Protein AF-A0A7U4JZS3-F1 (afdb_monomer)

Solvent-accessible surface area (backbone atoms only — not comparable to full-atom values): 13514 Å² total; per-residue (Å²): 139,84,86,82,83,81,80,87,82,85,83,82,86,83,89,83,82,92,84,87,82,85,89,88,87,86,84,86,84,90,86,83,89,88,83,91,87,81,93,76,87,79,80,76,63,66,68,62,55,54,58,50,50,54,50,49,53,52,49,54,52,43,68,61,62,72,60,62,90,52,75,73,47,57,30,39,40,33,70,31,97,83,80,58,12,53,46,80,46,79,48,89,40,64,73,61,54,74,67,60,82,70,103,59,74,68,45,83,42,50,61,84,76,51,73,70,70,94,48,32,66,16,30,44,79,36,82,93,72,78,41,83,41,74,39,69,66,48,40,43,55,50,34,26,54,50,41,51,50,50,48,51,48,61,49,54,74,48,47,61,62,50,51,51,47,50,48,31,52,75,71,70,70,53,51,75,65,51,51,51,43,45,51,39,52,53,48,45,49,50,51,50,70,68,53,74,40,83,53,36,84,74,60,87,73,83,74,81,66,127

InterPro domains:
  IPR003458 Bacteriophage T4, Gp38, tail fibre assembly [PF02413] (125-208)

Radius of gyration: 33.45 Å; Cα contacts (8 Å, |Δi|>4): 164; chains: 1; bounding box: 72×71×86 Å

Nearest PDB structures (foldseek):
  7uio-assembly1_Bj  TM=4.931E-01  e=5.561E+00  Saccharomyces cerevisiae S288C
  7ui9-assembly1_j  TM=4.819E-01  e=8.555E+00  Saccharomyces cerevisiae S288C

Organism: NCBI:txid1443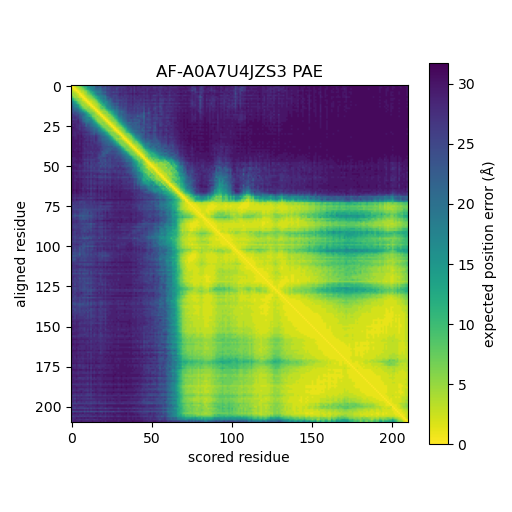113

Sequence (210 aa):
MVVHKMEPQTLTLRTSGIERRIHSASRTPMTAAPATTGEIGLNFTSSSLAHREQKMEHLINQELSDNEEYDNIYVVVFENASGRGMTVVNFATQKYLDAFTHDGPWLKILREDLPDQHFIEAWQFNIAKDAIEVNPIWLQEMHVAEAERERNHRIWLVQDELTALQTDLMLGIIDDGGTSRLINLKKYVIDLKQLDVSTAPDINWPVMVE

Mean predicted aligned error: 16.5 Å

Structure (mmCIF, N/CA/C/O backbone):
data_AF-A0A7U4JZS3-F1
#
_entry.id   AF-A0A7U4JZS3-F1
#
loop_
_atom_site.group_PDB
_atom_site.id
_atom_site.type_symbol
_atom_site.label_atom_id
_atom_site.label_alt_id
_atom_site.label_comp_id
_atom_site.label_asym_id
_atom_site.label_entity_id
_atom_site.label_seq_id
_atom_site.pdbx_PDB_ins_code
_atom_site.Cartn_x
_atom_site.Cartn_y
_atom_site.Cartn_z
_atom_site.occupancy
_atom_site.B_iso_or_equiv
_atom_site.auth_seq_id
_atom_site.auth_comp_id
_atom_site.auth_asym_id
_atom_site.auth_atom_id
_atom_site.pdbx_PDB_model_num
ATOM 1 N N . MET A 1 1 ? 39.397 31.137 -16.997 1.00 39.75 1 MET A N 1
ATOM 2 C CA . MET A 1 1 ? 38.443 30.083 -17.398 1.00 39.75 1 MET A CA 1
ATOM 3 C C . MET A 1 1 ? 37.264 30.183 -16.444 1.00 39.75 1 MET A C 1
ATOM 5 O O . MET A 1 1 ? 37.462 29.953 -15.261 1.00 39.75 1 MET A O 1
ATOM 9 N N . VAL A 1 2 ? 36.115 30.685 -16.905 1.00 33.78 2 VAL A N 1
ATOM 10 C CA . VAL A 1 2 ? 34.966 31.024 -16.043 1.00 33.78 2 VAL A CA 1
ATOM 11 C C . VAL A 1 2 ? 33.870 29.992 -16.269 1.00 33.78 2 VAL A C 1
ATOM 13 O O . VAL A 1 2 ? 33.429 29.810 -17.399 1.00 33.78 2 VAL A O 1
ATOM 16 N N . VAL A 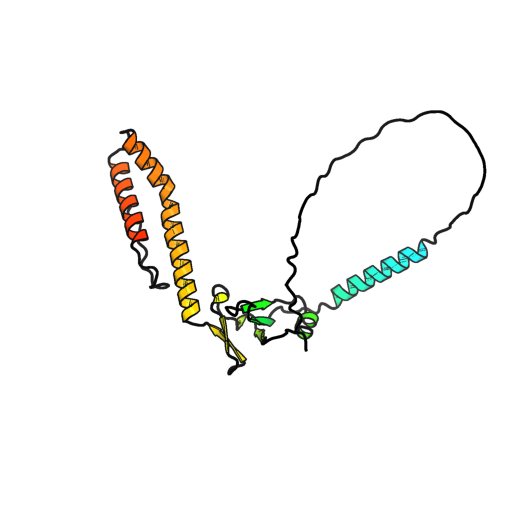1 3 ? 33.449 29.315 -15.201 1.00 30.83 3 VAL A N 1
ATOM 17 C CA . VAL A 1 3 ? 32.338 28.358 -15.236 1.00 30.83 3 VAL A CA 1
ATOM 18 C C . VAL A 1 3 ? 31.053 29.116 -14.921 1.00 30.83 3 VAL A C 1
ATOM 20 O O . VAL A 1 3 ? 30.857 29.559 -13.790 1.00 30.83 3 VAL A O 1
ATOM 23 N N . HIS A 1 4 ? 30.178 29.278 -15.913 1.00 35.00 4 HIS A N 1
ATOM 24 C CA . HIS A 1 4 ? 28.839 29.816 -15.683 1.00 35.00 4 HIS A CA 1
ATOM 25 C C . HIS A 1 4 ? 27.912 28.716 -15.163 1.00 35.00 4 HIS A C 1
ATOM 27 O O . HIS A 1 4 ? 27.570 27.776 -15.876 1.00 35.00 4 HIS A O 1
ATOM 33 N N . LYS A 1 5 ? 27.494 28.865 -13.906 1.00 35.75 5 LYS A N 1
ATOM 34 C CA . LYS A 1 5 ? 26.419 28.094 -13.280 1.00 35.75 5 LYS A CA 1
ATOM 35 C C . LYS A 1 5 ? 25.079 28.578 -13.852 1.00 35.75 5 LYS A C 1
ATOM 37 O O . LYS A 1 5 ? 24.757 29.752 -13.690 1.00 35.75 5 LYS A O 1
ATOM 42 N N . MET A 1 6 ? 24.313 27.702 -14.504 1.00 30.25 6 MET A N 1
ATOM 43 C CA . MET A 1 6 ? 22.908 27.974 -14.838 1.00 30.25 6 MET A CA 1
ATOM 44 C C . MET A 1 6 ? 22.000 27.472 -13.712 1.00 30.25 6 MET A C 1
ATOM 46 O O . MET A 1 6 ? 22.203 26.375 -13.193 1.00 30.25 6 MET A O 1
ATOM 50 N N . GLU A 1 7 ? 21.009 28.276 -13.337 1.00 36.75 7 GLU A N 1
ATOM 51 C CA . GLU A 1 7 ? 19.929 27.877 -12.429 1.00 36.75 7 GLU A CA 1
ATOM 52 C C . GLU A 1 7 ? 18.725 27.353 -13.233 1.00 36.75 7 GLU A C 1
ATOM 54 O O . GLU A 1 7 ? 18.446 27.883 -14.314 1.00 36.75 7 GLU A O 1
ATOM 59 N N . PRO A 1 8 ? 17.993 26.339 -12.738 1.00 34.34 8 PRO A N 1
ATOM 60 C CA . PRO A 1 8 ? 16.779 25.859 -13.389 1.00 34.34 8 PRO A CA 1
ATOM 61 C C . PRO A 1 8 ? 15.618 26.840 -13.167 1.00 34.34 8 PRO A C 1
ATOM 63 O O . PRO A 1 8 ? 15.330 27.226 -12.035 1.00 34.34 8 PRO A O 1
ATOM 66 N N . GLN A 1 9 ? 14.919 27.222 -14.239 1.00 33.31 9 GLN A N 1
ATOM 67 C CA . GLN A 1 9 ? 13.712 28.050 -14.140 1.00 33.31 9 GLN A CA 1
ATOM 68 C C . GLN A 1 9 ? 12.465 27.187 -13.918 1.00 33.31 9 GLN A C 1
ATOM 70 O O . GLN A 1 9 ? 12.155 26.302 -14.714 1.00 33.31 9 GLN A O 1
ATOM 75 N N . THR A 1 10 ? 11.721 27.478 -12.853 1.00 29.00 10 THR A N 1
ATOM 76 C CA . THR A 1 10 ? 10.457 26.814 -12.512 1.00 29.00 10 THR A CA 1
ATOM 77 C C . THR A 1 10 ? 9.299 27.377 -13.340 1.00 29.00 10 THR A C 1
ATOM 79 O O . THR A 1 10 ? 8.980 28.562 -13.245 1.00 29.00 10 THR A O 1
ATOM 82 N N . LEU A 1 11 ? 8.627 26.530 -14.127 1.00 27.48 11 LEU A N 1
ATOM 83 C CA . LEU A 1 11 ? 7.436 26.905 -14.899 1.00 27.48 11 LEU A CA 1
ATOM 84 C C . LEU A 1 11 ? 6.150 26.650 -14.101 1.00 27.48 11 LEU A C 1
ATOM 86 O O . LEU A 1 11 ? 5.703 25.515 -13.951 1.00 27.48 11 LEU A O 1
ATOM 90 N N . THR A 1 12 ? 5.525 27.723 -13.615 1.00 28.23 12 THR A N 1
ATOM 91 C CA . THR A 1 12 ? 4.250 27.655 -12.887 1.00 28.23 12 THR A CA 1
ATOM 92 C C . THR A 1 12 ? 3.063 27.628 -13.853 1.00 28.23 12 THR A C 1
ATOM 94 O O . THR A 1 12 ? 2.697 28.657 -14.425 1.00 28.23 12 THR A O 1
ATOM 97 N N . LEU A 1 13 ? 2.410 26.473 -13.999 1.00 27.00 13 LEU A N 1
ATOM 98 C CA . LEU A 1 13 ? 1.125 26.362 -14.697 1.00 27.00 13 LEU A CA 1
ATOM 99 C C . LEU A 1 13 ? 0.028 27.142 -13.949 1.00 27.00 13 LEU A C 1
ATOM 101 O O . LEU A 1 13 ? -0.227 26.903 -12.770 1.00 27.00 13 LEU A O 1
ATOM 105 N N . ARG A 1 14 ? -0.656 28.053 -14.652 1.00 29.55 14 ARG A N 1
ATOM 106 C CA . ARG A 1 14 ? -1.899 28.690 -14.192 1.00 29.55 14 ARG A CA 1
ATOM 107 C C . ARG A 1 14 ? -3.074 28.193 -15.026 1.00 29.55 14 ARG A C 1
ATOM 109 O O . ARG A 1 14 ? -3.122 28.443 -16.226 1.00 29.55 14 ARG A O 1
ATOM 116 N N . THR A 1 15 ? -4.042 27.557 -14.377 1.00 42.59 15 THR A N 1
ATOM 117 C CA . THR A 1 15 ? -5.333 27.173 -14.959 1.00 42.59 15 THR A CA 1
ATOM 118 C C . THR A 1 15 ? -6.451 28.060 -14.405 1.00 42.59 15 THR A C 1
ATOM 120 O O . THR A 1 15 ? -6.635 28.161 -13.197 1.00 42.59 15 THR A O 1
ATOM 123 N N . SER A 1 16 ? -7.181 28.733 -15.296 1.00 33.56 16 SER A N 1
ATOM 124 C CA . SER A 1 16 ? -8.484 29.390 -15.080 1.00 33.56 16 SER A CA 1
ATOM 125 C C . SER A 1 16 ? -8.888 30.050 -16.407 1.00 33.56 16 SER A C 1
ATOM 127 O O . SER A 1 16 ? -8.035 30.650 -17.054 1.00 33.56 16 SER A O 1
ATOM 129 N N . GLY A 1 17 ? -10.123 29.984 -16.900 1.00 32.38 17 GLY A N 1
ATOM 130 C CA . GLY A 1 17 ? -11.317 29.291 -16.415 1.00 32.38 17 GLY A CA 1
ATOM 131 C C . GLY A 1 17 ? -12.415 29.412 -17.482 1.00 32.38 17 GLY A C 1
ATOM 132 O O . GLY A 1 17 ? -12.412 30.364 -18.261 1.00 32.38 17 GLY A O 1
ATOM 133 N N . ILE A 1 18 ? -13.322 28.435 -17.573 1.00 33.69 18 ILE A N 1
ATOM 134 C CA . ILE A 1 18 ? -14.387 28.410 -18.591 1.00 33.69 18 ILE A CA 1
ATOM 135 C C . ILE A 1 18 ? -15.689 28.932 -17.977 1.00 33.69 18 ILE A C 1
ATOM 137 O O . ILE A 1 18 ? -16.210 28.312 -17.055 1.00 33.69 18 ILE A O 1
ATOM 141 N N . GLU A 1 19 ? -16.284 29.977 -18.559 1.00 29.36 19 GLU A N 1
ATOM 142 C CA . GLU A 1 19 ? -17.701 30.306 -18.356 1.00 29.36 19 GLU A CA 1
ATOM 143 C C . GLU A 1 19 ? -18.440 30.440 -19.695 1.00 29.36 19 GLU A C 1
ATOM 145 O O . GLU A 1 19 ? -17.979 31.091 -20.632 1.00 29.36 19 GLU A O 1
ATOM 150 N N . ARG A 1 20 ? -19.626 29.824 -19.780 1.00 35.84 20 ARG A N 1
ATOM 151 C CA . ARG A 1 20 ? -20.583 29.987 -20.885 1.00 35.84 20 ARG A CA 1
ATOM 152 C C . ARG A 1 20 ? -21.733 30.882 -20.418 1.00 35.84 20 ARG A C 1
ATOM 154 O O . ARG A 1 20 ? -22.341 30.555 -19.400 1.00 35.84 20 ARG A O 1
ATOM 161 N N . ARG A 1 21 ? -22.171 31.879 -21.207 1.00 29.69 21 ARG A N 1
ATOM 162 C CA . ARG A 1 21 ? -23.549 32.406 -21.062 1.00 29.69 21 ARG A CA 1
ATOM 163 C C . ARG A 1 21 ? -24.205 32.977 -22.336 1.00 29.69 21 ARG A C 1
ATOM 165 O O . ARG A 1 21 ? -23.986 34.107 -22.739 1.00 29.69 21 ARG A O 1
ATOM 172 N N . ILE A 1 22 ? -25.034 32.116 -22.926 1.00 28.64 22 ILE A N 1
ATOM 173 C CA . ILE A 1 22 ? -26.327 32.295 -23.627 1.00 28.64 22 ILE A CA 1
ATOM 174 C C . ILE A 1 22 ? -26.857 33.723 -23.969 1.00 28.64 22 ILE A C 1
ATOM 176 O O . ILE A 1 22 ? -27.153 34.509 -23.079 1.00 28.64 22 ILE A O 1
ATOM 180 N N . HIS A 1 23 ? -27.112 33.936 -25.274 1.00 28.58 23 HIS A N 1
ATOM 181 C CA . HIS A 1 23 ? -28.186 34.692 -25.977 1.00 28.58 23 HIS A CA 1
ATOM 182 C C . HIS A 1 23 ? -28.930 35.895 -25.335 1.00 28.58 23 HIS A C 1
ATOM 184 O O . HIS A 1 23 ? -29.644 35.739 -24.348 1.00 28.58 23 HIS A O 1
ATOM 190 N N . SER A 1 24 ? -29.054 37.006 -26.086 1.00 28.22 24 SER A N 1
ATOM 191 C CA . SER A 1 24 ? -30.296 37.409 -26.816 1.00 28.22 24 SER A CA 1
ATOM 192 C C . SER A 1 24 ? -30.173 38.811 -27.467 1.00 28.22 24 SER A C 1
ATOM 194 O O . SER A 1 24 ? -29.228 39.543 -27.189 1.00 28.22 24 SER A O 1
ATOM 196 N N . ALA A 1 25 ? -31.077 39.169 -28.392 1.00 33.47 25 ALA A N 1
ATOM 197 C CA . ALA A 1 25 ? -30.962 40.343 -29.277 1.00 33.47 25 ALA A CA 1
ATOM 198 C C . ALA A 1 25 ? -32.117 41.354 -29.126 1.00 33.47 25 ALA A C 1
ATOM 200 O O . ALA A 1 25 ? -33.242 40.933 -28.868 1.00 33.47 25 ALA A O 1
ATOM 20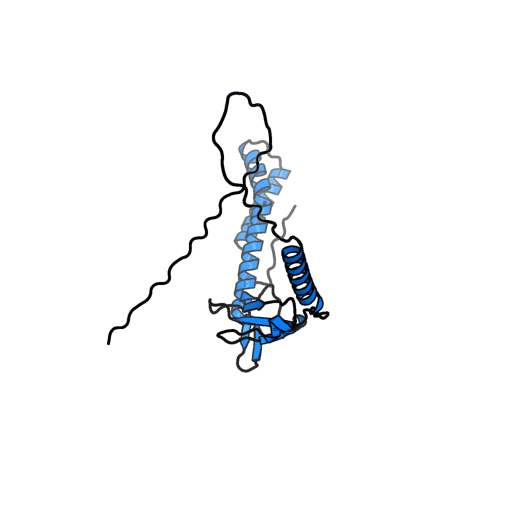1 N N . SER A 1 26 ? -31.892 42.655 -29.404 1.00 28.78 26 SER A N 1
ATOM 202 C CA . SER A 1 26 ? -32.957 43.566 -29.896 1.00 28.78 26 SER A CA 1
ATOM 203 C C . SER A 1 26 ? -32.487 44.936 -30.455 1.00 28.78 26 SER A C 1
ATOM 205 O O . SER A 1 26 ? -31.676 45.622 -29.849 1.00 28.78 26 SER A O 1
ATOM 207 N N . ARG A 1 27 ? -33.112 45.328 -31.584 1.00 29.16 27 ARG A N 1
ATOM 208 C CA . ARG A 1 27 ? -33.498 46.685 -32.075 1.00 29.16 27 ARG A CA 1
ATOM 209 C C . ARG A 1 27 ? -32.484 47.828 -32.358 1.00 29.16 27 ARG A C 1
ATOM 211 O O . ARG A 1 27 ? -32.010 48.524 -31.472 1.00 29.16 27 ARG A O 1
ATOM 218 N N . THR A 1 28 ? -32.397 48.147 -33.655 1.00 37.81 28 THR A N 1
ATOM 219 C CA . THR A 1 28 ? -32.270 49.471 -34.332 1.00 37.81 28 THR A CA 1
ATOM 220 C C . THR A 1 28 ? -33.559 50.339 -34.181 1.00 37.81 28 THR A C 1
ATOM 222 O O . THR A 1 28 ? -34.539 49.755 -33.703 1.00 37.81 28 THR A O 1
ATOM 225 N N . PRO A 1 29 ? -33.661 51.658 -34.570 1.00 46.47 29 PRO A N 1
ATOM 226 C CA . PRO A 1 29 ? -33.180 52.241 -35.858 1.00 46.47 29 PRO A CA 1
ATOM 227 C C . PRO A 1 29 ? -32.844 53.772 -35.972 1.00 46.47 29 PRO A C 1
ATOM 229 O O . PRO A 1 29 ? -32.990 54.523 -35.017 1.00 46.47 29 PRO A O 1
ATOM 232 N N . MET A 1 30 ? -32.515 54.208 -37.217 1.00 28.69 30 MET A N 1
ATOM 233 C CA . MET A 1 30 ? -32.481 55.598 -37.781 1.00 28.69 30 MET A CA 1
ATOM 234 C C . MET A 1 30 ? -31.358 56.544 -37.261 1.00 28.69 30 MET A C 1
ATOM 236 O O . MET A 1 30 ? -31.000 56.468 -36.098 1.00 28.69 30 MET A O 1
ATOM 240 N N . THR A 1 31 ? -30.735 57.484 -38.005 1.00 30.78 31 THR A N 1
ATOM 241 C CA . THR A 1 31 ? -30.791 57.948 -39.425 1.00 30.78 31 THR A CA 1
ATOM 242 C C . THR A 1 31 ? -29.609 58.932 -39.690 1.00 30.78 31 THR A C 1
ATOM 244 O O . THR A 1 31 ? -29.222 59.607 -38.744 1.00 30.78 31 THR A O 1
ATOM 247 N N . ALA A 1 32 ? -29.034 59.186 -40.886 1.00 29.67 32 ALA A N 1
ATOM 248 C CA . ALA A 1 32 ? -28.846 58.426 -42.142 1.00 29.67 32 ALA A CA 1
ATOM 249 C C . ALA A 1 32 ? -27.918 59.203 -43.143 1.00 29.67 32 ALA A C 1
ATOM 251 O O . ALA A 1 32 ? -27.912 60.430 -43.123 1.00 29.67 32 ALA A O 1
ATOM 252 N N . ALA A 1 33 ? -27.289 58.494 -44.104 1.00 33.47 33 ALA A N 1
ATOM 253 C CA . ALA A 1 33 ? -26.866 58.966 -45.454 1.00 33.47 33 ALA A CA 1
ATOM 254 C C . ALA A 1 33 ? -25.580 59.864 -45.605 1.00 33.47 33 ALA A C 1
ATOM 256 O O . ALA A 1 33 ? -24.996 60.259 -44.601 1.00 33.47 33 ALA A O 1
ATOM 257 N N . PRO A 1 34 ? -25.035 60.091 -46.833 1.00 47.16 34 PRO A N 1
ATOM 258 C CA . PRO A 1 34 ? -24.142 59.117 -47.498 1.00 47.16 34 PRO A CA 1
ATOM 259 C C . PRO A 1 34 ? -22.876 59.715 -48.182 1.00 47.16 34 PRO A C 1
ATOM 261 O O . PRO A 1 34 ? -22.876 60.872 -48.593 1.00 47.16 34 PRO A O 1
ATOM 264 N N . ALA A 1 35 ? -21.841 58.896 -48.444 1.00 28.64 35 ALA A N 1
ATOM 265 C CA . ALA A 1 35 ? -20.808 59.209 -49.448 1.00 28.64 35 ALA A CA 1
ATOM 266 C C . ALA A 1 35 ? -20.123 57.960 -50.054 1.00 28.64 35 ALA A C 1
ATOM 268 O O . ALA A 1 35 ? -19.550 57.125 -49.364 1.00 28.64 35 ALA A O 1
ATOM 269 N N . THR A 1 36 ? -20.203 57.894 -51.378 1.00 30.88 36 THR A N 1
ATOM 270 C CA . THR A 1 36 ? -19.674 56.961 -52.386 1.00 30.88 36 THR A CA 1
ATOM 271 C C . THR A 1 36 ? -18.206 56.515 -52.238 1.00 30.88 36 THR A C 1
ATOM 273 O O . THR A 1 36 ? -17.339 57.359 -52.021 1.00 30.88 36 THR A O 1
ATOM 276 N N . THR A 1 37 ? -17.908 55.239 -52.555 1.00 31.12 37 THR A N 1
ATOM 277 C CA . THR A 1 37 ? -16.972 54.775 -53.632 1.00 31.12 37 THR A CA 1
ATOM 278 C C . THR A 1 37 ? -16.299 53.433 -53.297 1.00 31.12 37 THR A C 1
ATOM 280 O O . THR A 1 37 ? -15.649 53.322 -52.264 1.00 31.12 37 THR A O 1
ATOM 283 N N . GLY A 1 38 ? -16.347 52.465 -54.227 1.00 30.39 38 GLY A N 1
ATOM 284 C CA . GLY A 1 38 ? -15.369 51.364 -54.292 1.00 30.39 38 GLY A CA 1
ATOM 285 C C . GLY A 1 38 ? -15.922 49.939 -54.201 1.00 30.39 38 GLY A C 1
ATOM 286 O O . GLY A 1 38 ? -15.673 49.249 -53.217 1.00 30.39 38 GLY A O 1
ATOM 287 N N . GLU A 1 39 ? -16.582 49.447 -55.255 1.00 32.81 39 GLU A N 1
ATOM 288 C CA . GLU A 1 39 ? -16.637 47.996 -55.478 1.00 32.81 39 GLU A CA 1
ATOM 289 C C . GLU A 1 39 ? -15.248 47.486 -55.886 1.00 32.81 39 GLU A C 1
ATOM 291 O O . GLU A 1 39 ? -14.714 47.877 -56.923 1.00 32.81 39 GLU A O 1
ATOM 296 N N . ILE A 1 40 ? -14.692 46.557 -55.108 1.00 33.81 40 ILE A N 1
ATOM 297 C CA . ILE A 1 40 ? -13.691 45.601 -55.591 1.00 33.81 40 ILE A CA 1
ATOM 298 C C . ILE A 1 40 ? -14.177 44.219 -55.161 1.00 33.81 40 ILE A C 1
ATOM 300 O O . ILE A 1 40 ? -13.994 43.803 -54.017 1.00 33.81 40 ILE A O 1
ATOM 304 N N . GLY A 1 41 ? -14.845 43.519 -56.078 1.00 30.64 41 GLY A N 1
ATOM 305 C CA . GLY A 1 41 ? -15.333 42.165 -55.841 1.00 30.64 41 GLY A CA 1
ATOM 306 C C . GLY A 1 41 ? -14.177 41.175 -55.713 1.00 30.64 41 GLY A C 1
ATOM 307 O O . GLY A 1 41 ? -13.616 40.736 -56.716 1.00 30.64 41 GLY A O 1
ATOM 308 N N . LEU A 1 42 ? -13.838 40.788 -54.483 1.00 34.56 42 LEU A N 1
ATOM 309 C CA . LEU A 1 42 ? -12.937 39.667 -54.230 1.00 34.56 42 LEU A CA 1
ATOM 310 C C . LEU A 1 42 ? -13.714 38.351 -54.343 1.00 34.56 42 LEU A C 1
ATOM 312 O O . LEU A 1 42 ? -14.196 37.802 -53.353 1.00 34.56 42 LEU A O 1
ATOM 316 N N . ASN A 1 43 ? -13.808 37.837 -55.571 1.00 33.81 43 ASN A N 1
ATOM 317 C CA . ASN A 1 43 ? -14.259 36.474 -55.848 1.00 33.81 43 ASN A CA 1
ATOM 318 C C . ASN A 1 43 ? -13.236 35.465 -55.300 1.00 33.81 43 ASN A C 1
ATOM 320 O O . ASN A 1 43 ? -12.399 34.940 -56.038 1.00 33.81 43 ASN A O 1
ATOM 324 N N . PHE A 1 44 ? -13.298 35.186 -53.997 1.00 35.34 44 PHE A N 1
ATOM 325 C CA . PHE A 1 44 ? -12.563 34.078 -53.399 1.00 35.34 44 PHE A CA 1
ATOM 326 C C . PHE A 1 44 ? -13.107 32.759 -53.949 1.00 35.34 44 PHE A C 1
ATOM 328 O O . PHE A 1 44 ? -14.264 32.397 -53.747 1.00 35.34 44 PHE A O 1
ATOM 335 N N . THR A 1 45 ? -12.260 32.039 -54.678 1.00 40.56 45 THR A N 1
ATOM 336 C CA . THR A 1 45 ? -12.608 30.775 -55.322 1.00 40.56 45 THR A CA 1
ATOM 337 C C . THR A 1 45 ? -12.755 29.659 -54.286 1.00 40.56 45 THR A C 1
ATOM 339 O O . THR A 1 45 ? -11.774 29.027 -53.891 1.00 40.56 45 THR A O 1
ATOM 342 N N . SER A 1 46 ? -13.999 29.348 -53.901 1.00 43.44 46 SER A N 1
ATOM 343 C CA . SER A 1 46 ? -14.342 28.266 -52.953 1.00 43.44 46 SER A CA 1
ATOM 344 C C . SER A 1 46 ? -13.740 26.898 -53.316 1.00 43.44 46 SER A C 1
ATOM 346 O O . SER A 1 46 ? -13.530 26.062 -52.443 1.00 43.44 46 SER A O 1
ATOM 348 N N . SER A 1 47 ? -13.393 26.691 -54.592 1.00 45.31 47 SER A N 1
ATOM 349 C CA . SER A 1 47 ? -12.687 25.505 -55.096 1.00 45.31 47 SER A CA 1
ATOM 350 C C . SER A 1 47 ? -11.312 25.268 -54.438 1.00 45.31 47 SER A C 1
ATOM 352 O O . 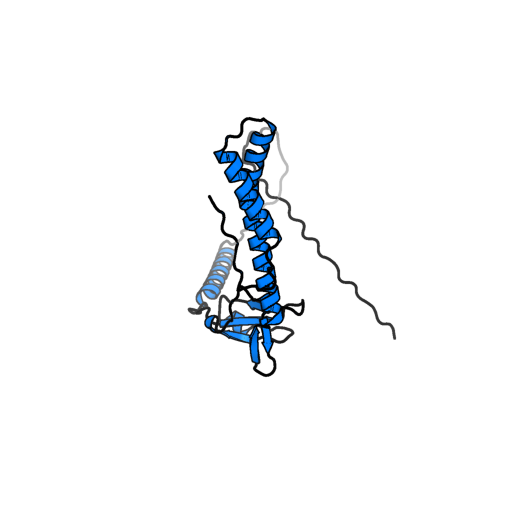SER A 1 47 ? -10.920 24.125 -54.230 1.00 45.31 47 SER A O 1
ATOM 354 N N . SER A 1 48 ? -10.583 26.325 -54.052 1.00 48.16 48 SER A N 1
ATOM 355 C CA . SER A 1 48 ? -9.231 26.200 -53.472 1.00 48.16 48 SER A CA 1
ATOM 356 C C . SER A 1 48 ? -9.242 25.732 -52.008 1.00 48.16 48 SER A C 1
ATOM 358 O O . SER A 1 48 ? -8.368 24.974 -51.582 1.00 48.16 48 SER A O 1
ATOM 360 N N . LEU A 1 49 ? -10.255 26.153 -51.240 1.00 43.56 49 LEU A N 1
ATOM 361 C CA . LEU A 1 49 ? -10.445 25.736 -49.847 1.00 43.56 49 LEU A CA 1
ATOM 362 C C . LEU A 1 49 ? -10.889 24.274 -49.768 1.00 43.56 49 LEU A C 1
ATOM 364 O O . LEU A 1 49 ? -10.202 23.486 -49.124 1.00 43.56 49 LEU A O 1
ATOM 368 N N . ALA A 1 50 ? -11.916 23.887 -50.533 1.00 49.41 50 ALA A N 1
ATOM 369 C CA . ALA A 1 50 ? -12.407 22.508 -50.566 1.00 49.41 50 ALA A CA 1
ATOM 370 C C . ALA A 1 50 ? -11.307 21.491 -50.936 1.00 49.41 50 ALA A C 1
ATOM 372 O O . ALA A 1 50 ? -11.222 20.418 -50.346 1.00 49.41 50 ALA A O 1
ATOM 373 N N . HIS A 1 51 ? -10.406 21.838 -51.864 1.00 46.00 51 HIS A N 1
ATOM 374 C CA . HIS A 1 51 ? -9.292 20.962 -52.249 1.00 46.00 51 HIS A CA 1
ATOM 375 C C . HIS A 1 51 ? -8.180 20.878 -51.183 1.00 46.00 51 HIS A C 1
ATOM 377 O O . HIS A 1 51 ? -7.457 19.883 -51.119 1.00 46.00 51 HIS A O 1
ATOM 383 N N . ARG A 1 52 ? -8.029 21.898 -50.323 1.00 51.78 52 ARG A N 1
ATOM 384 C CA . ARG A 1 52 ? -7.124 21.855 -49.159 1.00 51.78 52 ARG A CA 1
ATOM 385 C C . ARG A 1 52 ? -7.732 21.104 -47.979 1.00 51.78 52 ARG A C 1
ATOM 387 O O . ARG A 1 52 ? -6.992 20.410 -47.289 1.00 51.78 52 ARG A O 1
ATOM 394 N N . GLU A 1 53 ? -9.039 21.223 -47.768 1.00 51.66 53 GLU A N 1
ATOM 395 C CA . GLU A 1 53 ? -9.781 20.481 -46.744 1.00 51.66 53 GLU A CA 1
ATOM 396 C C . GLU A 1 53 ? -9.774 18.986 -47.069 1.00 51.66 53 GLU A C 1
ATOM 398 O O . GLU A 1 53 ? -9.240 18.217 -46.278 1.00 51.66 53 GLU A O 1
ATOM 403 N N . GLN A 1 54 ? -10.160 18.591 -48.289 1.00 53.78 54 GLN A N 1
ATOM 404 C CA . GLN A 1 54 ? -10.057 17.198 -48.752 1.00 53.78 54 GLN A CA 1
ATOM 405 C C . GLN A 1 54 ? -8.630 16.640 -48.647 1.00 53.78 54 GLN A C 1
ATOM 407 O O . GLN A 1 54 ? -8.444 15.473 -48.314 1.00 53.78 54 GLN A O 1
ATOM 412 N N . LYS A 1 55 ? -7.599 17.462 -48.896 1.00 49.94 55 LYS A N 1
ATOM 413 C CA . LYS A 1 55 ? -6.203 17.033 -48.742 1.00 49.94 55 LYS A CA 1
ATOM 414 C C . LYS A 1 55 ? -5.794 16.856 -47.274 1.00 49.94 55 LYS A C 1
ATOM 416 O O . LYS A 1 55 ? -5.019 15.949 -46.997 1.00 49.94 55 LYS A O 1
ATOM 421 N N . MET A 1 56 ? -6.292 17.674 -46.342 1.00 47.44 56 MET A N 1
ATOM 422 C CA . MET A 1 56 ? -6.073 17.444 -44.905 1.00 47.44 56 MET A CA 1
ATOM 423 C C . MET A 1 56 ? -6.861 16.235 -44.399 1.00 47.44 56 MET A C 1
ATOM 425 O O . MET A 1 56 ? -6.282 15.402 -43.716 1.00 47.44 56 MET A O 1
ATOM 429 N N . GLU A 1 57 ? -8.131 16.089 -44.778 1.00 48.25 57 GLU A N 1
ATOM 430 C CA . GLU A 1 57 ? -8.950 14.922 -44.427 1.00 48.25 57 GLU A CA 1
ATOM 431 C C . GLU A 1 57 ? -8.323 13.622 -44.945 1.00 48.25 57 GLU A C 1
ATOM 433 O O . GLU A 1 57 ? -8.241 12.646 -44.207 1.00 48.25 57 GLU A O 1
ATOM 438 N N . HIS A 1 58 ? -7.797 13.609 -46.174 1.00 46.62 58 HIS A N 1
ATOM 439 C CA . HIS A 1 58 ? -7.101 12.441 -46.719 1.00 46.62 58 HIS A CA 1
ATOM 440 C C . HIS A 1 58 ? -5.784 12.136 -45.987 1.00 46.62 58 HIS A C 1
ATOM 442 O O . HIS A 1 58 ? -5.453 10.967 -45.814 1.00 46.62 58 HIS A O 1
ATOM 448 N N . LEU A 1 59 ? -5.038 13.153 -45.536 1.00 46.38 59 LEU A N 1
ATOM 449 C CA . LEU A 1 59 ? -3.822 12.956 -44.734 1.00 46.38 59 LEU A CA 1
ATOM 450 C C . LEU A 1 59 ? -4.147 12.406 -43.337 1.00 46.38 59 LEU A C 1
ATOM 452 O O . LEU A 1 59 ? -3.509 11.453 -42.904 1.00 46.38 59 LEU A O 1
ATOM 456 N N . ILE A 1 60 ? -5.177 12.944 -42.676 1.00 48.69 60 ILE A N 1
ATOM 457 C CA . ILE A 1 60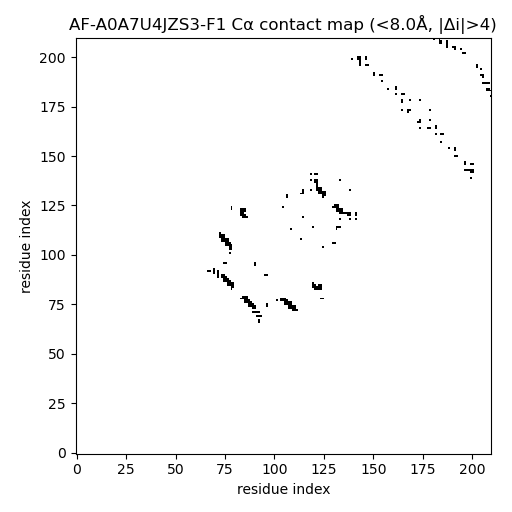 ? -5.660 12.468 -41.368 1.00 48.69 60 ILE A CA 1
ATOM 458 C C . ILE A 1 60 ? -6.176 11.026 -41.481 1.00 48.69 60 ILE A C 1
ATOM 460 O O . ILE A 1 60 ? -5.846 10.179 -40.656 1.00 48.69 60 ILE A O 1
ATOM 464 N N . ASN A 1 61 ? -6.931 10.714 -42.538 1.00 45.62 61 ASN A N 1
ATOM 465 C CA . ASN A 1 61 ? -7.424 9.361 -42.785 1.00 45.62 61 ASN A CA 1
ATOM 466 C C . ASN A 1 61 ? -6.306 8.384 -43.198 1.00 45.62 61 ASN A C 1
ATOM 468 O O . ASN A 1 61 ? -6.437 7.194 -42.931 1.00 45.62 61 ASN A O 1
ATOM 472 N N . GLN A 1 62 ? -5.197 8.853 -43.787 1.00 47.44 62 GLN A N 1
ATOM 473 C CA . GLN A 1 62 ? -4.002 8.026 -44.009 1.00 47.44 62 GLN A CA 1
ATOM 474 C C . GLN A 1 62 ? -3.231 7.758 -42.713 1.00 47.44 62 GLN A C 1
ATOM 476 O O . GLN A 1 62 ? -2.909 6.604 -42.455 1.00 47.44 62 GLN A O 1
ATOM 481 N N . GLU A 1 63 ? -3.016 8.757 -41.848 1.00 47.75 63 GLU A N 1
ATOM 482 C CA . GLU A 1 63 ? -2.411 8.520 -40.523 1.00 47.75 63 GLU A CA 1
ATOM 483 C C . GLU A 1 63 ? -3.259 7.587 -39.640 1.00 47.75 63 GLU A C 1
ATOM 485 O O . GLU A 1 63 ? -2.714 6.872 -38.804 1.00 47.75 63 GLU A O 1
ATOM 490 N N . LEU A 1 64 ? -4.580 7.549 -39.845 1.00 48.03 64 LEU A N 1
ATOM 491 C CA . LEU A 1 64 ? -5.470 6.579 -39.201 1.00 48.03 64 LEU A CA 1
ATOM 492 C C . LEU A 1 64 ? -5.452 5.190 -39.864 1.00 48.03 64 LEU A C 1
ATOM 494 O O . LEU A 1 64 ? -5.714 4.208 -39.173 1.00 48.03 64 LEU A O 1
ATOM 498 N N . SER A 1 65 ? -5.150 5.102 -41.165 1.00 44.38 65 SER A N 1
ATOM 499 C CA . SER A 1 65 ? -5.141 3.854 -41.947 1.00 44.38 65 SER A CA 1
ATOM 500 C C . SER A 1 65 ? -3.806 3.104 -41.918 1.00 44.38 65 SER A C 1
ATOM 502 O O . SER A 1 65 ? -3.807 1.904 -42.172 1.00 44.38 65 SER A O 1
ATOM 504 N N . ASP A 1 66 ? -2.696 3.779 -41.606 1.00 48.81 66 ASP A N 1
ATOM 505 C CA . ASP A 1 66 ? -1.380 3.155 -41.380 1.00 48.81 66 ASP A CA 1
ATOM 506 C C . ASP A 1 66 ? -1.260 2.533 -39.969 1.00 48.81 66 ASP A C 1
ATOM 508 O O . ASP A 1 66 ? -0.214 1.996 -39.598 1.00 48.81 66 ASP A O 1
ATOM 512 N N . ASN A 1 67 ? -2.336 2.573 -39.173 1.00 53.94 67 ASN A N 1
ATOM 513 C CA . ASN A 1 67 ? -2.486 1.724 -37.996 1.00 53.94 67 ASN A CA 1
ATOM 514 C C . ASN A 1 67 ? -2.802 0.291 -38.449 1.00 53.94 67 ASN A C 1
ATOM 516 O O . ASN A 1 67 ? -3.949 -0.156 -38.388 1.00 53.94 67 ASN A O 1
ATOM 520 N N . GLU A 1 68 ? -1.764 -0.435 -38.873 1.00 55.53 68 GLU A N 1
ATOM 521 C CA . GLU A 1 68 ? -1.768 -1.895 -38.758 1.00 55.53 68 GLU A CA 1
ATOM 522 C C . GLU A 1 68 ? -2.197 -2.284 -37.334 1.00 55.53 68 GLU A C 1
ATOM 524 O O . GLU A 1 68 ? -1.953 -1.536 -36.381 1.00 55.53 68 GLU A O 1
ATOM 529 N N . GLU A 1 69 ? -2.857 -3.437 -37.198 1.00 56.03 69 GLU A N 1
ATOM 530 C CA . GLU A 1 69 ? -3.395 -3.964 -35.940 1.00 56.03 69 GLU A CA 1
ATOM 531 C C . GLU A 1 69 ? -2.252 -4.237 -34.947 1.00 56.03 69 GLU A C 1
ATOM 533 O O . GLU A 1 69 ? -1.724 -5.341 -34.837 1.00 56.03 69 GLU A O 1
ATOM 538 N N . TYR A 1 70 ? -1.804 -3.175 -34.272 1.00 60.81 70 TYR A N 1
ATOM 539 C CA . TYR A 1 70 ? -0.693 -3.224 -33.340 1.00 60.81 70 TYR A CA 1
ATOM 540 C C . TYR A 1 70 ? -1.190 -3.794 -32.021 1.00 60.81 70 TYR A C 1
ATOM 542 O O . TYR A 1 70 ? -1.676 -3.074 -31.142 1.00 60.81 70 TYR A O 1
ATOM 550 N N . ASP A 1 71 ? -1.019 -5.105 -31.886 1.00 64.69 71 ASP A N 1
ATOM 551 C CA . ASP A 1 71 ? -1.031 -5.769 -30.597 1.00 64.69 71 ASP A CA 1
ATOM 552 C C . ASP A 1 71 ? -0.047 -5.040 -29.676 1.00 64.69 71 ASP A C 1
ATOM 554 O O . ASP A 1 71 ? 1.173 -5.092 -29.835 1.00 64.69 71 ASP A O 1
ATOM 558 N N . ASN A 1 72 ? -0.596 -4.311 -28.704 1.00 70.00 72 ASN A N 1
ATOM 559 C CA . ASN A 1 72 ? 0.150 -3.493 -27.752 1.00 70.00 72 ASN A CA 1
ATOM 560 C C . ASN A 1 72 ? 0.775 -4.393 -26.672 1.00 70.00 72 ASN A C 1
ATOM 562 O O . ASN A 1 72 ? 0.473 -4.258 -25.486 1.00 70.00 72 ASN A O 1
ATOM 566 N N . ILE A 1 73 ? 1.577 -5.364 -27.117 1.00 83.50 73 ILE A N 1
ATOM 567 C CA . ILE A 1 73 ? 2.233 -6.410 -26.325 1.00 83.50 73 ILE A CA 1
ATOM 568 C C . ILE A 1 73 ? 3.632 -5.999 -25.878 1.00 83.50 73 ILE A C 1
ATOM 570 O O . ILE A 1 73 ? 4.088 -6.482 -24.849 1.00 83.50 73 ILE A O 1
ATOM 574 N N . TYR A 1 74 ? 4.288 -5.080 -26.592 1.00 88.81 74 TYR A N 1
ATOM 575 C CA . TYR A 1 74 ? 5.565 -4.503 -26.179 1.00 88.81 74 TYR A CA 1
ATOM 576 C C . TYR A 1 74 ? 5.374 -3.170 -25.465 1.00 88.81 74 TYR A C 1
ATOM 578 O O . TYR A 1 74 ? 4.595 -2.312 -25.890 1.00 88.81 74 TYR A O 1
ATOM 586 N N . VAL A 1 75 ? 6.165 -2.980 -24.416 1.00 92.00 75 VAL A N 1
ATOM 587 C CA . VAL A 1 75 ? 6.304 -1.726 -23.675 1.00 92.00 75 VAL A CA 1
ATOM 588 C C . VAL A 1 75 ? 7.769 -1.314 -23.635 1.00 92.00 75 VAL A C 1
ATOM 590 O O . VAL A 1 75 ? 8.656 -2.155 -23.803 1.00 92.00 75 VAL A O 1
ATOM 593 N N . VAL A 1 76 ? 8.028 -0.033 -23.376 1.00 93.69 76 VAL A N 1
ATOM 594 C CA . VAL A 1 76 ? 9.376 0.427 -23.021 1.00 93.69 76 VAL A CA 1
ATOM 595 C C . VAL A 1 76 ? 9.450 0.742 -21.538 1.00 93.69 76 VAL A C 1
ATOM 597 O O . VAL A 1 76 ? 8.539 1.359 -20.990 1.00 93.69 76 VAL A O 1
ATOM 600 N N . VAL A 1 77 ? 10.541 0.329 -20.900 1.00 93.62 77 VAL A N 1
ATOM 601 C CA . VAL A 1 77 ? 10.826 0.594 -19.489 1.00 93.62 77 VAL A CA 1
ATOM 602 C C . VAL A 1 77 ? 12.180 1.280 -19.353 1.00 93.62 77 VAL A C 1
ATOM 604 O O . VAL A 1 77 ? 13.145 0.857 -19.987 1.00 93.62 77 VAL A O 1
ATOM 607 N N . PHE A 1 78 ? 12.251 2.331 -18.537 1.00 93.50 78 PHE A N 1
ATOM 608 C CA . PHE A 1 78 ? 13.484 3.061 -18.218 1.00 93.50 78 PHE A CA 1
ATOM 609 C C . PHE A 1 78 ? 13.478 3.558 -16.767 1.00 93.50 78 PHE A C 1
ATOM 611 O O . PHE A 1 78 ? 12.421 3.663 -16.137 1.00 93.50 78 PHE A O 1
ATOM 618 N N . GLU A 1 79 ? 14.666 3.852 -16.235 1.00 91.50 79 GLU A N 1
ATOM 619 C CA . GLU A 1 79 ? 14.850 4.285 -14.846 1.00 91.50 79 GLU A CA 1
ATOM 620 C C . GLU A 1 79 ? 14.214 5.652 -14.570 1.00 91.50 79 GLU A C 1
ATOM 622 O O . GLU A 1 79 ? 14.305 6.591 -15.364 1.00 91.50 79 GLU A O 1
ATOM 627 N N . ASN A 1 80 ? 13.597 5.794 -13.398 1.00 90.56 80 ASN A N 1
ATOM 628 C CA . ASN A 1 80 ? 13.092 7.088 -12.956 1.00 90.56 80 ASN A CA 1
ATOM 629 C C . ASN A 1 80 ? 14.245 8.061 -12.671 1.00 90.56 80 ASN A C 1
ATOM 631 O O . ASN A 1 80 ? 15.257 7.692 -12.079 1.00 90.56 80 ASN A O 1
ATOM 635 N N . ALA A 1 81 ? 14.039 9.353 -12.951 1.00 85.75 81 ALA A N 1
ATOM 636 C CA . ALA A 1 81 ? 15.012 10.417 -12.661 1.00 85.75 81 ALA A CA 1
ATOM 637 C C . ALA A 1 81 ? 15.375 10.570 -11.162 1.00 85.75 81 ALA A C 1
ATOM 639 O O . ALA A 1 81 ? 16.321 11.276 -10.819 1.00 85.75 81 ALA A O 1
ATOM 640 N N . SER A 1 82 ? 14.627 9.921 -10.263 1.00 85.69 82 SER A N 1
ATOM 641 C CA . SER A 1 82 ? 14.925 9.791 -8.830 1.00 85.69 82 SER A CA 1
ATOM 642 C C . SER A 1 82 ? 16.015 8.757 -8.507 1.00 85.69 82 SER A C 1
ATOM 644 O O . SER A 1 82 ? 16.495 8.735 -7.376 1.00 85.69 82 SER A O 1
ATOM 646 N N . GLY A 1 83 ? 16.368 7.876 -9.450 1.00 85.31 83 GLY A N 1
ATOM 647 C CA . GLY A 1 83 ? 17.212 6.699 -9.213 1.00 85.31 83 GLY A CA 1
ATOM 648 C C . GLY A 1 83 ? 16.510 5.554 -8.466 1.00 85.31 83 GLY A C 1
ATOM 649 O O . GLY A 1 83 ? 17.182 4.628 -8.017 1.00 85.31 83 GLY A O 1
ATOM 650 N N . ARG A 1 84 ? 15.178 5.609 -8.305 1.00 90.62 84 ARG A N 1
ATOM 651 C CA . ARG A 1 84 ? 14.365 4.546 -7.693 1.00 90.62 84 ARG A CA 1
ATOM 652 C C . ARG A 1 84 ? 13.122 4.250 -8.523 1.00 90.62 84 ARG A C 1
ATOM 654 O O . ARG A 1 84 ? 12.327 5.151 -8.807 1.00 90.62 84 ARG A O 1
ATOM 661 N N . GLY A 1 85 ? 12.919 2.970 -8.811 1.00 93.31 85 GLY A N 1
ATOM 662 C CA . GLY A 1 85 ? 11.804 2.493 -9.612 1.00 93.31 85 GLY A CA 1
ATOM 663 C C . GLY A 1 85 ? 11.944 2.808 -11.096 1.00 93.31 85 GLY A C 1
ATOM 664 O O . GLY A 1 85 ? 12.903 3.438 -11.552 1.00 93.31 85 GLY A O 1
ATOM 665 N N . MET A 1 86 ? 10.926 2.388 -11.837 1.00 94.25 86 MET A N 1
ATOM 666 C CA . MET A 1 86 ? 10.865 2.500 -13.290 1.00 94.25 86 MET A CA 1
ATOM 667 C C . MET A 1 86 ? 9.682 3.346 -13.760 1.00 94.25 86 MET A C 1
ATOM 669 O O . MET A 1 86 ? 8.688 3.504 -13.051 1.00 94.25 86 MET A O 1
ATOM 673 N N . THR A 1 87 ? 9.770 3.826 -14.998 1.00 93.94 87 THR A N 1
ATOM 674 C CA . THR A 1 87 ? 8.631 4.303 -15.787 1.00 93.94 87 THR A CA 1
ATOM 675 C C . THR A 1 87 ? 8.351 3.294 -16.899 1.00 93.94 87 THR A C 1
ATOM 677 O O . THR A 1 87 ? 9.267 2.902 -17.618 1.00 93.94 87 THR A O 1
ATOM 680 N N . VAL A 1 88 ? 7.085 2.893 -17.060 1.00 94.00 88 VAL A N 1
ATOM 681 C CA . VAL A 1 88 ? 6.612 2.042 -18.167 1.00 94.00 88 VAL A CA 1
ATOM 682 C C . VAL A 1 88 ? 5.845 2.905 -19.168 1.00 94.00 88 VAL A C 1
ATOM 684 O O . VAL A 1 88 ? 4.895 3.595 -18.798 1.00 94.00 88 VAL A O 1
ATOM 687 N N . VAL A 1 89 ? 6.224 2.842 -20.444 1.00 92.62 89 VAL A N 1
ATOM 688 C CA . VAL A 1 89 ? 5.564 3.546 -21.550 1.00 92.62 89 VAL A CA 1
ATOM 689 C C . VAL A 1 89 ? 4.921 2.542 -22.502 1.00 92.62 89 VAL A C 1
ATOM 691 O O . VAL A 1 89 ? 5.573 1.637 -23.025 1.00 92.62 89 VAL A O 1
ATOM 694 N N . ASN A 1 90 ? 3.624 2.737 -22.739 1.00 90.81 90 ASN A N 1
ATOM 695 C CA . ASN A 1 90 ? 2.844 2.021 -23.743 1.00 90.81 90 ASN A CA 1
ATOM 696 C C . ASN A 1 90 ? 2.777 2.851 -25.030 1.00 90.81 90 ASN A C 1
ATOM 698 O O . ASN A 1 90 ? 2.647 4.075 -24.968 1.00 90.81 90 ASN A O 1
ATOM 702 N N . PHE A 1 91 ? 2.780 2.188 -26.185 1.00 86.19 91 PHE A N 1
ATOM 703 C CA . PHE A 1 91 ? 2.698 2.842 -27.492 1.00 86.19 91 PHE A CA 1
ATOM 704 C C . PHE A 1 91 ? 1.408 2.441 -28.204 1.00 86.19 91 PHE A C 1
ATOM 706 O O . PHE A 1 91 ? 0.943 1.312 -28.075 1.00 86.19 91 PHE A O 1
ATOM 713 N N . ALA A 1 92 ? 0.818 3.376 -28.949 1.00 81.88 92 ALA A N 1
ATOM 714 C CA . ALA A 1 92 ? -0.377 3.104 -29.749 1.00 81.88 92 ALA A CA 1
ATOM 715 C C . ALA A 1 92 ? -0.054 2.404 -31.081 1.00 81.88 92 ALA A C 1
ATOM 717 O O . ALA A 1 92 ? -0.938 1.798 -31.671 1.00 81.88 92 ALA A O 1
ATOM 718 N N . THR A 1 93 ? 1.194 2.498 -31.557 1.00 82.19 93 THR A N 1
ATOM 719 C CA . THR A 1 93 ? 1.638 1.925 -32.835 1.00 82.19 93 THR A CA 1
ATOM 720 C C . THR A 1 93 ? 3.090 1.456 -32.748 1.00 82.19 93 THR A C 1
ATOM 722 O O . THR A 1 93 ? 3.908 2.052 -32.037 1.00 82.19 93 THR A O 1
ATOM 725 N N . GLN A 1 94 ? 3.433 0.448 -33.553 1.00 83.06 94 GLN A N 1
ATOM 726 C CA . GLN A 1 94 ? 4.805 -0.043 -33.718 1.00 83.06 94 GLN A CA 1
ATOM 727 C C . GLN A 1 94 ? 5.766 1.064 -34.200 1.00 83.06 94 GLN A C 1
ATOM 729 O O . GLN A 1 94 ? 6.903 1.141 -33.744 1.00 83.06 94 GLN A O 1
ATOM 734 N N . LYS A 1 95 ? 5.289 1.995 -35.043 1.00 87.38 95 LYS A N 1
ATOM 735 C CA . LYS A 1 95 ? 6.059 3.150 -35.545 1.00 87.38 95 LYS A CA 1
ATOM 736 C C . LYS A 1 95 ? 6.593 4.050 -34.425 1.00 87.38 95 LYS A C 1
ATOM 738 O O . LYS A 1 95 ? 7.726 4.512 -34.519 1.00 87.38 95 LYS A O 1
ATOM 743 N N . TYR A 1 96 ? 5.798 4.326 -33.388 1.00 86.81 96 TYR A N 1
ATOM 744 C CA . TYR A 1 96 ? 6.253 5.161 -32.267 1.00 86.81 96 TYR A CA 1
ATOM 745 C C . TYR A 1 96 ? 7.169 4.406 -31.303 1.00 86.81 96 TYR A C 1
ATOM 747 O O . TYR A 1 96 ? 8.076 5.011 -30.739 1.00 86.81 96 TYR A O 1
ATOM 755 N N . LEU A 1 97 ? 6.951 3.100 -31.145 1.00 87.44 97 LEU A N 1
ATOM 756 C CA . LEU A 1 97 ? 7.808 2.221 -30.355 1.00 87.44 97 LEU A CA 1
ATOM 757 C C . LEU A 1 97 ? 9.208 2.088 -30.974 1.00 87.44 97 LEU A C 1
ATOM 759 O O . LEU A 1 97 ? 10.203 2.242 -30.275 1.00 87.44 97 LEU A O 1
ATOM 763 N N . ASP A 1 98 ? 9.301 1.864 -32.285 1.00 87.25 98 ASP A N 1
ATOM 764 C CA . ASP A 1 98 ? 10.591 1.704 -32.973 1.00 87.25 98 ASP A CA 1
ATOM 765 C C . ASP A 1 98 ? 11.339 3.033 -33.175 1.00 87.25 98 ASP A C 1
ATOM 767 O O . ASP A 1 98 ? 12.554 3.041 -33.363 1.00 87.25 98 ASP A O 1
ATOM 771 N N . ALA A 1 99 ? 10.630 4.164 -33.112 1.00 90.00 99 ALA A N 1
ATOM 772 C CA . ALA A 1 99 ? 11.217 5.503 -33.103 1.00 90.00 99 ALA A CA 1
ATOM 773 C C . ALA A 1 99 ? 11.589 6.003 -31.691 1.00 90.00 99 ALA A C 1
ATOM 775 O O . ALA A 1 99 ? 12.066 7.132 -31.559 1.00 90.00 99 ALA A O 1
ATOM 776 N N . PHE A 1 100 ? 11.351 5.214 -30.636 1.00 91.50 100 PHE A N 1
ATOM 777 C CA . PHE A 1 100 ? 11.643 5.626 -29.266 1.00 91.50 100 PHE A CA 1
ATOM 778 C C . PHE A 1 100 ? 13.153 5.674 -28.992 1.00 91.50 100 PHE A C 1
ATOM 780 O O . PHE A 1 100 ? 13.902 4.754 -29.318 1.00 91.50 100 PHE A O 1
ATOM 787 N N . THR A 1 101 ? 13.591 6.740 -28.324 1.00 90.50 101 THR A N 1
ATOM 788 C CA . THR A 1 101 ? 14.970 6.927 -27.859 1.00 90.50 101 THR A CA 1
ATOM 789 C C . THR A 1 101 ? 14.963 7.548 -26.468 1.00 90.50 101 THR A C 1
ATOM 791 O O . THR A 1 101 ? 14.177 8.464 -26.217 1.00 90.50 101 THR A O 1
ATOM 794 N N . HIS A 1 102 ? 15.869 7.116 -25.591 1.00 89.44 102 HIS A N 1
ATOM 795 C CA . HIS A 1 102 ? 16.023 7.666 -24.245 1.00 89.44 102 HIS A CA 1
ATOM 796 C C . HIS A 1 102 ? 17.498 7.921 -23.911 1.00 89.44 102 HIS A C 1
ATOM 798 O O . HIS A 1 102 ? 18.365 7.127 -24.278 1.00 89.44 102 HIS A O 1
ATOM 804 N N . ASP A 1 103 ? 17.768 9.009 -23.185 1.00 84.94 103 ASP A N 1
ATOM 805 C CA . ASP A 1 103 ? 19.106 9.415 -22.733 1.00 84.94 103 ASP A CA 1
ATOM 806 C C . ASP A 1 103 ? 19.530 8.640 -21.464 1.00 84.94 103 ASP A C 1
ATOM 808 O O . ASP A 1 103 ? 19.873 9.219 -20.434 1.00 84.94 103 ASP A O 1
ATOM 812 N N . GLY A 1 104 ? 19.473 7.308 -21.525 1.00 84.81 104 GLY A N 1
ATOM 813 C CA . GLY A 1 104 ? 19.760 6.404 -20.408 1.00 84.81 104 GLY A CA 1
ATOM 814 C C . GLY A 1 104 ? 19.477 4.938 -20.759 1.00 84.81 104 GLY A C 1
ATOM 815 O O . GLY A 1 104 ? 19.055 4.659 -21.883 1.00 84.81 104 GLY A O 1
ATOM 816 N N . PRO A 1 105 ? 19.699 3.984 -19.835 1.00 86.19 105 PRO A N 1
ATOM 817 C CA . PRO A 1 105 ? 19.301 2.591 -20.024 1.00 86.19 105 PRO A CA 1
ATOM 818 C C . PRO A 1 105 ? 17.784 2.467 -20.213 1.00 86.19 105 PRO A C 1
ATOM 820 O O . PRO A 1 105 ? 17.004 3.042 -19.451 1.00 86.19 105 PRO A O 1
ATOM 823 N N . TRP A 1 106 ? 17.364 1.707 -21.222 1.00 91.94 106 TRP A N 1
ATOM 824 C CA . TRP A 1 106 ? 15.960 1.395 -21.480 1.00 91.94 106 TRP A CA 1
ATOM 825 C C . TRP A 1 106 ? 15.826 0.017 -22.133 1.00 91.94 106 TRP A C 1
ATOM 827 O O . TRP A 1 106 ? 16.739 -0.437 -22.820 1.00 91.94 106 TRP A O 1
ATOM 837 N N . LEU A 1 107 ? 14.680 -0.634 -21.935 1.00 92.06 107 LEU A N 1
ATOM 838 C CA . LEU A 1 107 ? 14.354 -1.946 -22.501 1.00 92.06 107 LEU A CA 1
ATOM 839 C C . LEU A 1 107 ? 13.021 -1.916 -23.238 1.00 92.06 107 LEU A C 1
ATOM 841 O O . LEU A 1 107 ? 12.042 -1.402 -22.703 1.00 92.06 107 LEU A O 1
ATOM 845 N N . LYS A 1 108 ? 12.969 -2.546 -24.417 1.00 92.50 108 LYS A N 1
ATOM 846 C CA . LYS A 1 108 ? 11.725 -3.011 -25.052 1.00 92.50 108 LYS A CA 1
ATOM 847 C C . LYS A 1 108 ? 11.456 -4.431 -24.553 1.00 92.50 108 LYS A C 1
ATOM 849 O O . LYS A 1 108 ? 12.211 -5.340 -24.879 1.00 92.50 108 LYS A O 1
ATOM 854 N N . ILE A 1 109 ? 10.394 -4.613 -23.775 1.00 91.50 109 ILE A N 1
ATOM 855 C CA . ILE A 1 109 ? 10.034 -5.885 -23.127 1.00 91.50 109 ILE A CA 1
ATOM 856 C C . ILE A 1 109 ? 8.565 -6.224 -23.413 1.00 91.50 109 ILE A C 1
ATOM 858 O O . ILE A 1 109 ? 7.764 -5.327 -23.692 1.00 91.50 109 ILE A O 1
ATOM 862 N N . LEU A 1 110 ? 8.202 -7.509 -23.386 1.00 90.81 110 LEU A N 1
ATOM 863 C CA . LEU A 1 110 ? 6.797 -7.916 -23.433 1.00 90.81 110 LEU A CA 1
ATOM 864 C C . LEU A 1 110 ? 6.086 -7.483 -22.143 1.00 90.81 110 LEU A C 1
ATOM 866 O O . LEU A 1 110 ? 6.652 -7.543 -21.054 1.00 90.81 110 LEU A O 1
ATOM 870 N N . ARG A 1 111 ? 4.820 -7.066 -22.243 1.00 89.56 111 ARG A N 1
ATOM 871 C CA . ARG A 1 111 ? 4.013 -6.653 -21.083 1.00 89.56 111 ARG A CA 1
ATOM 872 C C . ARG A 1 111 ? 3.822 -7.795 -20.080 1.00 89.56 111 ARG A C 1
ATOM 874 O O . ARG A 1 111 ? 3.720 -7.522 -18.890 1.00 89.56 111 ARG A O 1
ATOM 881 N N . GLU A 1 112 ? 3.759 -9.036 -20.555 1.00 89.81 112 GLU A N 1
ATOM 882 C CA . GLU A 1 112 ? 3.618 -10.237 -19.719 1.00 89.81 112 GLU A CA 1
ATOM 883 C C . GLU A 1 112 ? 4.907 -10.636 -18.982 1.00 89.81 112 GLU A C 1
ATOM 885 O O . GLU A 1 112 ? 4.822 -11.255 -17.927 1.00 89.81 112 GLU A O 1
ATOM 890 N N . ASP A 1 113 ? 6.076 -10.212 -19.478 1.00 91.69 113 ASP A N 1
ATOM 891 C CA . ASP A 1 113 ? 7.378 -10.411 -18.823 1.00 91.69 113 ASP A CA 1
ATOM 892 C C . ASP A 1 113 ? 7.677 -9.337 -17.757 1.00 91.69 113 ASP A C 1
ATOM 894 O O . ASP A 1 113 ? 8.702 -9.394 -17.070 1.00 91.69 113 ASP A O 1
ATOM 898 N N . LEU A 1 114 ? 6.810 -8.328 -17.608 1.00 92.31 114 LEU A N 1
ATOM 899 C CA . LEU A 1 114 ? 6.940 -7.353 -16.530 1.00 92.31 114 LEU A CA 1
ATOM 900 C C . LEU A 1 114 ? 6.708 -8.023 -15.165 1.00 92.31 114 LEU A C 1
ATOM 902 O O . LEU A 1 114 ? 5.783 -8.826 -15.024 1.00 92.31 114 LEU A O 1
ATOM 906 N N . PRO A 1 115 ? 7.455 -7.626 -14.118 1.00 93.94 115 PRO A N 1
ATOM 907 C CA . PRO A 1 115 ? 7.074 -7.942 -12.748 1.00 93.94 115 PRO A CA 1
ATOM 908 C C . PRO A 1 115 ? 5.722 -7.306 -12.372 1.00 93.94 115 PRO A C 1
ATOM 910 O O . PRO A 1 115 ? 5.108 -6.568 -13.146 1.00 93.94 115 PRO A O 1
ATOM 913 N N . ASP A 1 116 ? 5.266 -7.536 -11.139 1.00 93.88 116 ASP A N 1
ATOM 914 C CA . ASP A 1 116 ? 4.063 -6.877 -10.626 1.00 93.88 116 ASP A CA 1
ATOM 915 C C . ASP A 1 116 ? 4.240 -5.343 -10.591 1.00 93.88 116 ASP A C 1
ATOM 917 O O . ASP A 1 116 ? 5.105 -4.802 -9.890 1.00 93.88 116 ASP A O 1
ATOM 921 N N . GLN A 1 117 ? 3.410 -4.644 -11.375 1.00 92.69 117 GLN A N 1
ATOM 922 C CA . GLN A 1 117 ? 3.409 -3.183 -11.508 1.00 92.69 117 GLN A CA 1
ATOM 923 C C . GLN A 1 117 ? 2.968 -2.465 -10.231 1.00 92.69 117 GLN A C 1
ATOM 925 O O . GLN A 1 117 ? 3.310 -1.296 -10.058 1.00 92.69 117 GLN A O 1
ATOM 930 N N . HIS A 1 118 ? 2.273 -3.142 -9.310 1.00 92.94 118 HIS A N 1
ATOM 931 C CA . HIS A 1 118 ? 1.982 -2.584 -7.990 1.00 92.94 118 HIS A CA 1
ATOM 932 C C . HIS A 1 118 ? 3.274 -2.228 -7.232 1.00 92.94 118 HIS A C 1
ATOM 934 O O . HIS A 1 118 ? 3.298 -1.271 -6.459 1.00 92.94 118 HIS A O 1
ATOM 940 N N . PHE A 1 119 ? 4.374 -2.931 -7.527 1.00 94.38 119 PHE A N 1
ATOM 941 C CA . PHE A 1 119 ? 5.688 -2.734 -6.919 1.00 94.38 119 PHE A CA 1
ATOM 942 C C . PHE A 1 119 ? 6.711 -2.068 -7.855 1.00 94.38 119 PHE A C 1
ATOM 944 O O . PHE A 1 119 ? 7.913 -2.286 -7.716 1.00 94.38 119 PHE A O 1
ATOM 951 N N . ILE A 1 120 ? 6.267 -1.232 -8.802 1.00 94.56 120 ILE A N 1
ATOM 952 C CA . ILE A 1 120 ? 7.147 -0.557 -9.777 1.00 94.56 120 ILE A CA 1
ATOM 953 C C . ILE A 1 120 ? 8.248 0.321 -9.142 1.00 94.56 120 ILE A C 1
ATOM 955 O O . ILE A 1 120 ? 9.326 0.472 -9.717 1.00 94.56 120 ILE A O 1
ATOM 959 N N . GLU A 1 121 ? 8.038 0.853 -7.931 1.00 94.38 121 GLU A N 1
ATOM 960 C CA . GLU A 1 121 ? 9.074 1.588 -7.180 1.00 94.38 121 GLU A CA 1
ATOM 961 C C . GLU A 1 121 ? 10.170 0.684 -6.591 1.00 94.38 121 GLU A C 1
ATOM 963 O O . GLU A 1 121 ? 11.213 1.179 -6.156 1.00 94.38 121 GLU A O 1
ATOM 968 N N . ALA A 1 122 ? 9.951 -0.633 -6.581 1.00 96.44 122 ALA A N 1
ATOM 969 C CA . ALA A 1 122 ? 10.944 -1.636 -6.222 1.00 96.44 122 ALA A CA 1
ATOM 970 C C . ALA A 1 122 ? 11.716 -2.177 -7.434 1.00 96.44 122 ALA A C 1
ATOM 972 O O . ALA A 1 122 ? 12.654 -2.949 -7.255 1.00 96.44 122 ALA A O 1
ATOM 973 N N . TRP A 1 123 ? 11.360 -1.799 -8.662 1.00 95.69 123 TRP A N 1
ATOM 974 C CA . TRP A 1 123 ? 12.060 -2.272 -9.855 1.00 95.69 123 TRP A CA 1
ATOM 975 C C . TRP A 1 123 ? 13.403 -1.553 -10.045 1.00 95.69 123 TRP A C 1
ATOM 977 O O . TRP A 1 123 ? 13.514 -0.345 -9.835 1.00 95.69 123 TRP A O 1
ATOM 987 N N . GLN A 1 124 ? 14.413 -2.296 -10.492 1.00 93.56 124 GLN A N 1
ATOM 988 C CA . GLN A 1 124 ? 15.749 -1.801 -1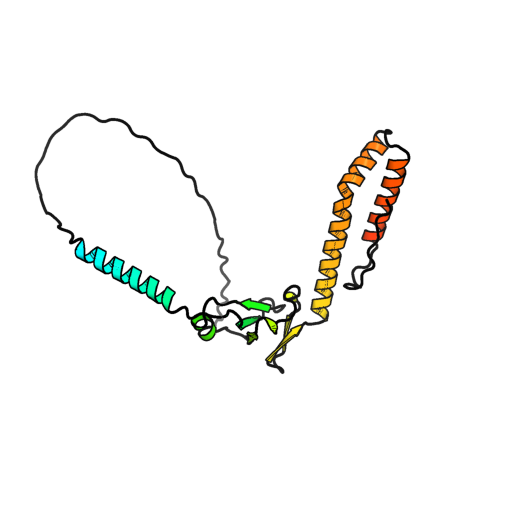0.829 1.00 93.56 124 GLN A CA 1
ATOM 989 C C . GLN A 1 124 ? 16.266 -2.451 -12.121 1.00 93.56 124 GLN A C 1
ATOM 991 O O . GLN A 1 124 ? 15.843 -3.553 -12.483 1.00 93.56 124 GLN A O 1
ATOM 996 N N . PHE A 1 125 ? 17.193 -1.785 -12.813 1.00 91.31 125 PHE A N 1
ATOM 997 C CA . PHE A 1 125 ? 17.799 -2.322 -14.028 1.00 91.31 125 PHE A CA 1
ATOM 998 C C . PHE A 1 125 ? 18.950 -3.268 -13.673 1.00 91.31 125 PHE A C 1
ATOM 1000 O O . PHE A 1 125 ? 19.906 -2.873 -13.004 1.00 91.31 125 PHE A O 1
ATOM 1007 N N . ASN A 1 126 ? 18.916 -4.511 -14.153 1.00 89.75 126 ASN A N 1
ATOM 1008 C CA . ASN A 1 126 ? 20.081 -5.386 -14.104 1.00 89.75 126 ASN A CA 1
ATOM 1009 C C . ASN A 1 126 ? 20.874 -5.271 -15.411 1.00 89.75 126 ASN A C 1
ATOM 1011 O O . ASN A 1 126 ? 20.652 -6.019 -16.362 1.00 89.75 126 ASN A O 1
ATOM 1015 N N . ILE A 1 127 ? 21.854 -4.361 -15.423 1.00 83.38 127 ILE A N 1
ATOM 1016 C CA . ILE A 1 127 ? 22.734 -4.093 -16.577 1.00 83.38 127 ILE A CA 1
ATOM 1017 C C . ILE A 1 127 ? 23.465 -5.364 -17.053 1.00 83.38 127 ILE A C 1
ATOM 1019 O O . ILE A 1 127 ? 23.742 -5.511 -18.238 1.00 83.38 127 ILE A O 1
ATOM 1023 N N . ALA A 1 128 ? 23.770 -6.305 -16.154 1.00 88.38 128 ALA A N 1
ATOM 1024 C CA . ALA A 1 128 ? 24.487 -7.534 -16.502 1.00 88.38 128 ALA A CA 1
ATOM 1025 C C . ALA A 1 128 ? 23.595 -8.608 -17.155 1.00 88.38 128 ALA A C 1
ATOM 1027 O O . ALA A 1 128 ? 24.124 -9.544 -17.754 1.00 88.38 128 ALA A O 1
ATOM 1028 N N . LYS A 1 129 ? 22.268 -8.495 -17.020 1.00 88.31 129 LYS A N 1
ATOM 1029 C CA . LYS A 1 129 ? 21.277 -9.421 -17.595 1.00 88.31 129 LYS A CA 1
ATOM 1030 C C . LYS A 1 129 ? 20.409 -8.796 -18.688 1.00 88.31 129 LYS A C 1
ATOM 1032 O O . LYS A 1 129 ? 19.649 -9.531 -19.306 1.00 88.31 129 LYS A O 1
ATOM 1037 N N . ASP A 1 130 ? 20.511 -7.481 -18.886 1.00 87.12 130 ASP A N 1
ATOM 1038 C CA . ASP A 1 130 ? 19.635 -6.685 -19.754 1.00 87.12 130 ASP A CA 1
ATOM 1039 C C . ASP A 1 130 ? 18.145 -6.909 -19.423 1.00 87.12 130 ASP A C 1
ATOM 1041 O O . ASP A 1 130 ? 17.313 -7.203 -20.277 1.00 87.12 130 ASP A O 1
ATOM 1045 N N . ALA A 1 131 ? 17.825 -6.858 -18.123 1.00 90.56 131 ALA A N 1
ATOM 1046 C CA . ALA A 1 131 ? 16.523 -7.245 -17.585 1.00 90.56 131 ALA A CA 1
ATOM 1047 C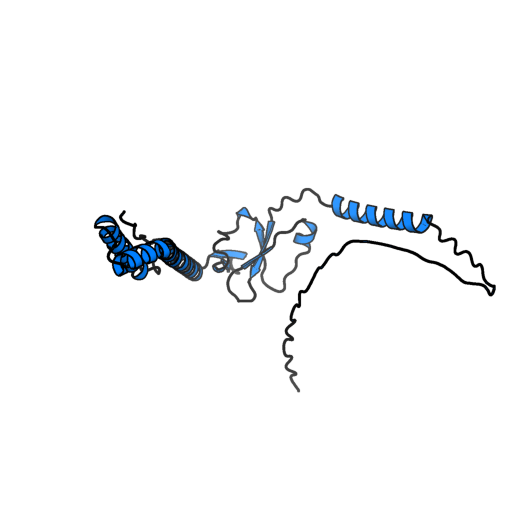 C . ALA A 1 131 ? 16.081 -6.359 -16.410 1.00 90.56 131 ALA A C 1
ATOM 1049 O O . ALA A 1 131 ? 16.904 -5.769 -15.705 1.00 90.56 131 ALA A O 1
ATOM 1050 N N . ILE A 1 132 ? 14.771 -6.320 -16.164 1.00 93.19 132 ILE A N 1
ATOM 1051 C CA . ILE A 1 132 ? 14.174 -5.699 -14.977 1.00 93.19 132 ILE A CA 1
ATOM 1052 C C . ILE A 1 132 ? 14.214 -6.711 -13.829 1.00 93.19 132 ILE A C 1
ATOM 1054 O O . ILE A 1 132 ? 13.804 -7.858 -13.993 1.00 93.19 132 ILE A O 1
ATOM 1058 N N . GLU A 1 133 ? 14.661 -6.285 -12.650 1.00 93.75 133 GLU A N 1
ATOM 1059 C CA . GLU A 1 133 ? 14.596 -7.089 -11.428 1.00 93.75 133 GLU A CA 1
ATOM 1060 C C . GLU A 1 133 ? 13.892 -6.327 -10.307 1.00 93.75 133 GLU A C 1
ATOM 1062 O O . GLU A 1 133 ? 13.971 -5.101 -10.222 1.00 93.75 133 GLU A O 1
ATOM 1067 N N . VAL A 1 134 ? 13.223 -7.057 -9.413 1.00 96.06 134 VAL A N 1
ATOM 1068 C CA . VAL A 1 134 ? 12.623 -6.481 -8.205 1.00 96.06 134 VAL A CA 1
ATOM 1069 C C . VAL A 1 134 ? 13.671 -6.466 -7.093 1.00 96.06 134 VAL A C 1
ATOM 1071 O O . VAL A 1 134 ? 14.153 -7.512 -6.660 1.00 96.06 134 VAL A O 1
ATOM 1074 N N . ASN A 1 135 ? 14.028 -5.274 -6.622 1.00 95.81 135 ASN A N 1
ATOM 1075 C CA . ASN A 1 135 ? 14.908 -5.078 -5.481 1.00 95.81 135 ASN A CA 1
ATOM 1076 C C . ASN A 1 135 ? 14.179 -5.510 -4.191 1.00 95.81 135 ASN A C 1
ATOM 1078 O O . ASN A 1 135 ? 13.155 -4.914 -3.847 1.00 95.81 135 ASN A O 1
ATOM 1082 N N . PRO A 1 136 ? 14.690 -6.504 -3.439 1.00 95.06 136 PRO A N 1
ATOM 1083 C CA . PRO A 1 136 ? 13.988 -7.040 -2.273 1.00 95.06 136 PRO A CA 1
ATOM 1084 C C . PRO A 1 136 ? 13.899 -6.045 -1.106 1.00 95.06 136 PRO A C 1
ATOM 1086 O O . PRO A 1 136 ? 12.961 -6.123 -0.320 1.00 95.06 136 PRO A O 1
ATOM 1089 N N . ILE A 1 137 ? 14.837 -5.097 -0.991 1.00 95.50 137 ILE A N 1
ATOM 1090 C CA . ILE A 1 137 ? 14.822 -4.074 0.065 1.00 95.50 137 ILE A CA 1
ATOM 1091 C C . ILE A 1 137 ? 13.717 -3.058 -0.232 1.00 95.50 137 ILE A C 1
ATOM 1093 O O . ILE A 1 137 ? 12.884 -2.776 0.626 1.00 95.50 137 ILE A O 1
ATOM 1097 N N . TRP A 1 138 ? 13.660 -2.554 -1.467 1.00 96.12 138 TRP A N 1
ATOM 1098 C CA . TRP A 1 138 ? 12.616 -1.611 -1.871 1.00 96.12 138 TRP A CA 1
ATOM 1099 C C . TRP A 1 138 ? 11.227 -2.256 -1.891 1.00 96.12 138 TRP A C 1
ATOM 1101 O O . TRP A 1 138 ? 10.261 -1.594 -1.521 1.00 96.12 138 TRP A O 1
ATOM 1111 N N . LEU A 1 139 ? 11.124 -3.540 -2.256 1.00 96.69 139 LEU A N 1
ATOM 1112 C CA . LEU A 1 139 ? 9.878 -4.306 -2.162 1.00 96.69 139 LEU A CA 1
ATOM 1113 C C . LEU A 1 139 ? 9.398 -4.398 -0.709 1.00 96.69 139 LEU A C 1
ATOM 1115 O O . LEU A 1 139 ? 8.224 -4.156 -0.437 1.00 96.69 139 LEU A O 1
ATOM 1119 N N . GLN A 1 140 ? 10.308 -4.680 0.230 1.00 96.75 140 GLN A N 1
ATOM 1120 C CA . GLN A 1 140 ? 9.973 -4.713 1.651 1.00 96.75 140 GLN A CA 1
ATOM 1121 C C . GLN A 1 140 ? 9.476 -3.354 2.150 1.00 96.75 140 GLN A C 1
ATOM 1123 O O . GLN A 1 140 ? 8.456 -3.289 2.827 1.00 96.75 140 GLN A O 1
ATOM 1128 N N . GLU A 1 141 ? 10.140 -2.258 1.779 1.00 96.25 141 GLU A N 1
ATOM 1129 C CA . GLU A 1 141 ? 9.677 -0.906 2.118 1.00 96.25 141 GLU A CA 1
ATOM 1130 C C . GLU A 1 141 ? 8.266 -0.616 1.575 1.00 96.25 141 GLU A C 1
ATOM 1132 O O . GLU A 1 141 ? 7.460 -0.010 2.281 1.00 96.25 141 GLU A O 1
ATOM 1137 N N . MET A 1 142 ? 7.933 -1.083 0.364 1.00 96.19 142 MET A N 1
ATOM 1138 C CA . MET A 1 142 ? 6.582 -0.947 -0.197 1.00 96.19 142 MET A CA 1
ATOM 1139 C C . MET A 1 142 ? 5.545 -1.787 0.560 1.00 96.19 142 MET A C 1
ATOM 1141 O O . MET A 1 142 ? 4.467 -1.276 0.860 1.00 96.19 142 MET A O 1
ATOM 1145 N N . HIS A 1 143 ? 5.865 -3.035 0.921 1.00 97.56 143 HIS A N 1
ATOM 1146 C CA . HIS A 1 143 ? 4.990 -3.867 1.754 1.00 97.56 143 HIS A CA 1
ATOM 1147 C C . HIS A 1 143 ? 4.717 -3.220 3.120 1.00 97.56 143 HIS A C 1
ATOM 1149 O O . HIS A 1 143 ? 3.571 -3.193 3.568 1.00 97.56 143 HIS A O 1
ATOM 1155 N N . VAL A 1 144 ? 5.746 -2.662 3.767 1.00 97.88 144 VAL A N 1
ATOM 1156 C CA . VAL A 1 144 ? 5.600 -1.949 5.045 1.00 97.88 144 VAL A CA 1
ATOM 1157 C C . VAL A 1 144 ? 4.744 -0.693 4.867 1.00 97.88 144 VAL A C 1
ATOM 1159 O O . VAL A 1 144 ? 3.825 -0.474 5.650 1.00 97.88 144 VAL A O 1
ATOM 1162 N N . ALA A 1 145 ? 4.971 0.102 3.816 1.00 96.75 145 ALA A N 1
ATOM 1163 C CA . ALA A 1 145 ? 4.165 1.291 3.538 1.00 96.75 145 ALA A CA 1
ATOM 1164 C C . ALA A 1 145 ? 2.681 0.957 3.283 1.00 96.75 145 ALA A C 1
ATOM 1166 O O . ALA A 1 145 ? 1.800 1.666 3.772 1.00 96.75 145 ALA A O 1
ATOM 1167 N N . GLU A 1 146 ? 2.384 -0.133 2.567 1.00 96.88 146 GLU A N 1
ATOM 1168 C CA . GLU A 1 146 ? 1.006 -0.594 2.360 1.00 96.88 146 GLU A CA 1
ATOM 1169 C C . GLU A 1 146 ? 0.366 -1.087 3.662 1.00 96.88 146 GLU A C 1
ATOM 1171 O O . GLU A 1 146 ? -0.758 -0.703 3.986 1.00 96.88 146 GLU A O 1
ATOM 1176 N N . ALA A 1 147 ? 1.106 -1.841 4.476 1.00 98.00 147 ALA A N 1
ATOM 1177 C CA . ALA A 1 147 ? 0.663 -2.234 5.808 1.00 98.00 147 ALA A CA 1
ATOM 1178 C C . ALA A 1 147 ? 0.379 -1.026 6.720 1.00 98.00 147 ALA A C 1
ATOM 1180 O O . ALA A 1 147 ? -0.590 -1.028 7.479 1.00 98.00 147 ALA A O 1
ATOM 1181 N N . GLU A 1 148 ? 1.170 0.046 6.639 1.00 98.19 148 GLU A N 1
ATOM 1182 C CA . GLU A 1 148 ? 0.878 1.281 7.370 1.00 98.19 148 GLU A CA 1
ATOM 1183 C C . GLU A 1 148 ? -0.398 1.970 6.881 1.00 98.19 148 GLU A C 1
ATOM 1185 O O . GLU A 1 148 ? -1.183 2.443 7.712 1.00 98.19 148 GLU A O 1
ATOM 1190 N N . ARG A 1 149 ? -0.639 1.999 5.561 1.00 97.81 149 ARG A N 1
ATOM 1191 C CA . ARG A 1 149 ? -1.895 2.504 4.982 1.00 97.81 149 ARG A CA 1
ATOM 1192 C C . ARG A 1 149 ? -3.093 1.698 5.484 1.00 97.81 149 ARG A C 1
ATOM 1194 O O . ARG A 1 149 ? -4.038 2.297 5.996 1.00 97.81 149 ARG A O 1
ATOM 1201 N N . GLU A 1 150 ? -3.021 0.373 5.431 1.00 97.75 150 GLU A N 1
ATOM 1202 C CA . GLU A 1 150 ? -4.096 -0.526 5.863 1.00 97.75 150 GLU A CA 1
ATOM 1203 C C . GLU A 1 150 ? -4.360 -0.445 7.378 1.00 97.75 150 GLU A C 1
ATOM 1205 O O . GLU A 1 150 ? -5.508 -0.319 7.810 1.00 97.75 150 GLU A O 1
ATOM 1210 N N . ARG A 1 151 ? -3.312 -0.398 8.214 1.00 98.06 151 ARG A N 1
ATOM 1211 C CA . ARG A 1 151 ? -3.442 -0.159 9.666 1.00 98.06 151 ARG A CA 1
ATOM 1212 C C . ARG A 1 151 ? -4.194 1.142 9.946 1.00 98.06 151 ARG A C 1
ATOM 1214 O O . ARG A 1 151 ? -5.111 1.168 10.768 1.00 98.06 151 ARG A O 1
ATOM 1221 N N . ASN A 1 152 ? -3.822 2.220 9.258 1.00 97.81 152 ASN A N 1
ATOM 1222 C CA . ASN A 1 152 ? -4.459 3.524 9.422 1.00 97.81 152 ASN A CA 1
ATOM 1223 C C . ASN A 1 152 ? -5.911 3.516 8.910 1.00 97.81 152 ASN A C 1
ATOM 1225 O O . ASN A 1 152 ? -6.782 4.101 9.555 1.00 97.81 152 ASN A O 1
ATOM 1229 N N . HIS A 1 153 ? -6.193 2.810 7.810 1.00 97.81 153 HIS A N 1
ATOM 1230 C CA . HIS A 1 153 ? -7.544 2.630 7.282 1.00 97.81 153 HIS A CA 1
ATOM 1231 C C . HIS A 1 153 ? -8.451 1.882 8.272 1.00 97.81 153 HIS A C 1
ATOM 1233 O O . HIS A 1 153 ? -9.539 2.365 8.588 1.00 97.81 153 HIS A O 1
ATOM 1239 N N . ARG A 1 154 ? -7.978 0.776 8.862 1.00 97.38 154 ARG A N 1
ATOM 1240 C CA . ARG A 1 154 ? -8.716 0.017 9.891 1.00 97.38 154 ARG A CA 1
ATOM 1241 C C . ARG A 1 154 ? -9.022 0.832 11.146 1.00 97.38 154 ARG A C 1
ATOM 1243 O O . ARG A 1 154 ? -10.108 0.695 11.704 1.00 97.38 154 ARG A O 1
ATOM 1250 N N . ILE A 1 155 ? -8.097 1.692 11.580 1.00 97.69 155 ILE A N 1
ATOM 1251 C CA . ILE A 1 155 ? -8.332 2.628 12.695 1.00 97.69 155 ILE A CA 1
ATOM 1252 C C . ILE A 1 155 ? -9.377 3.685 12.305 1.00 97.69 155 ILE A C 1
ATOM 1254 O O . ILE A 1 155 ? -10.226 4.036 13.122 1.00 97.69 155 ILE A O 1
ATOM 1258 N N . TRP A 1 156 ? -9.336 4.188 11.069 1.00 97.69 156 TRP A N 1
ATOM 1259 C CA . TRP A 1 156 ? -10.294 5.178 10.575 1.00 97.69 156 TRP A CA 1
ATOM 1260 C C . TRP A 1 156 ? -11.722 4.620 10.476 1.00 97.69 156 TRP A C 1
ATOM 1262 O O . TRP A 1 156 ? -12.653 5.285 10.927 1.00 97.69 156 TRP A O 1
ATOM 1272 N N . LEU A 1 157 ? -11.893 3.387 9.979 1.00 96.88 157 LEU A N 1
ATOM 1273 C CA . LEU A 1 157 ? -13.201 2.729 9.822 1.00 96.88 157 LEU A CA 1
ATOM 1274 C C . LEU A 1 157 ? -14.024 2.668 11.120 1.00 96.88 157 LEU A C 1
ATOM 1276 O O . LEU A 1 157 ? -15.248 2.712 11.070 1.00 96.88 157 LEU A O 1
ATOM 1280 N N . VAL A 1 158 ? -13.363 2.579 12.277 1.00 96.88 158 VAL A N 1
ATOM 1281 C CA . VAL A 1 158 ? -14.018 2.437 13.591 1.00 96.88 158 VAL A CA 1
ATOM 1282 C C . VAL A 1 158 ? -14.154 3.754 14.360 1.00 96.88 158 VAL A C 1
ATOM 1284 O O . VAL A 1 158 ? -14.696 3.779 15.465 1.00 96.88 158 VAL A O 1
ATOM 1287 N N . GLN A 1 159 ? -13.638 4.859 13.815 1.00 96.69 159 GLN A N 1
ATOM 1288 C CA . GLN A 1 159 ? -13.536 6.129 14.536 1.00 96.69 159 GLN A CA 1
ATOM 1289 C C . GLN A 1 159 ? -14.897 6.812 14.747 1.00 96.69 159 GLN A C 1
ATOM 1291 O O . GLN A 1 159 ? -15.086 7.474 15.769 1.00 96.69 159 GLN A O 1
ATOM 1296 N N . ASP A 1 160 ? -15.839 6.647 13.817 1.00 97.75 160 ASP A N 1
ATOM 1297 C CA . ASP A 1 160 ? -17.196 7.195 13.933 1.00 97.75 160 ASP A CA 1
ATOM 1298 C C . ASP A 1 160 ? -17.986 6.490 15.048 1.00 97.75 160 ASP A C 1
ATOM 1300 O O . ASP A 1 160 ? -18.409 7.134 16.010 1.00 97.75 160 ASP A O 1
ATOM 1304 N N . GLU A 1 161 ? -18.041 5.153 15.009 1.00 97.50 161 GLU A N 1
ATOM 1305 C CA . GLU A 1 161 ? -18.686 4.319 16.035 1.00 97.50 161 GLU A CA 1
ATOM 1306 C C . GLU A 1 161 ? -18.085 4.561 17.432 1.00 97.50 161 GLU A C 1
ATOM 1308 O O . GLU A 1 161 ? -18.813 4.752 18.409 1.00 97.50 161 GLU A O 1
ATOM 1313 N N . LEU A 1 162 ? -16.751 4.652 17.531 1.00 97.44 162 LEU A N 1
ATOM 1314 C CA . LEU A 1 162 ? -16.076 5.039 18.773 1.00 97.44 162 LEU A CA 1
ATOM 1315 C C . LEU A 1 162 ? -16.528 6.412 19.283 1.00 97.44 162 LEU A C 1
ATOM 1317 O O . LEU A 1 162 ? -16.706 6.582 20.487 1.00 97.44 162 LEU A O 1
ATOM 1321 N N . THR A 1 163 ? -16.700 7.395 18.399 1.00 98.00 163 THR A N 1
ATOM 1322 C CA . THR A 1 163 ? -17.093 8.759 18.783 1.00 98.00 163 THR A CA 1
ATOM 1323 C C . THR A 1 163 ? -18.552 8.816 19.237 1.00 98.00 163 THR A C 1
ATOM 1325 O O . THR A 1 163 ? -18.844 9.475 20.238 1.00 98.00 163 THR A O 1
ATOM 1328 N N . ALA A 1 164 ? -19.449 8.081 18.573 1.00 98.19 164 ALA A N 1
ATOM 1329 C CA . ALA A 1 164 ? -20.840 7.927 18.991 1.00 98.19 164 ALA A CA 1
ATOM 1330 C C . ALA A 1 164 ? -20.938 7.297 20.393 1.00 98.19 164 ALA A C 1
ATOM 1332 O O . ALA A 1 164 ? -21.414 7.944 21.324 1.00 98.19 164 ALA A O 1
ATOM 1333 N N . LEU A 1 165 ? -20.355 6.109 20.592 1.00 98.25 165 LEU A N 1
ATOM 1334 C CA . LEU A 1 165 ? -20.392 5.404 21.880 1.00 98.25 165 LEU A CA 1
ATOM 1335 C C . LEU A 1 165 ? -19.704 6.188 23.012 1.00 98.25 165 LEU A C 1
ATOM 1337 O O . LEU A 1 165 ? -20.152 6.162 24.157 1.00 98.25 165 LEU A O 1
ATOM 1341 N N . GLN A 1 166 ? -18.629 6.929 22.720 1.00 98.06 166 GLN A N 1
ATOM 1342 C CA . GLN A 1 166 ? -18.028 7.835 23.706 1.00 98.06 166 GLN A CA 1
ATOM 1343 C C . GLN A 1 166 ? -18.955 8.998 24.083 1.00 98.06 166 GLN A C 1
ATOM 1345 O O . GLN A 1 166 ? -18.937 9.425 25.238 1.00 98.06 166 GLN A O 1
ATOM 1350 N N . THR A 1 167 ? -19.759 9.501 23.144 1.00 98.44 167 THR A N 1
ATOM 1351 C CA . THR A 1 167 ? -20.745 10.558 23.404 1.00 98.44 167 THR A CA 1
ATOM 1352 C C . THR A 1 167 ? -21.881 10.029 24.278 1.00 98.44 167 THR A C 1
ATOM 1354 O O . THR A 1 167 ? -22.208 10.656 25.285 1.00 98.44 167 THR A O 1
ATOM 1357 N N . ASP A 1 168 ? -22.406 8.841 23.977 1.00 98.19 168 ASP A N 1
ATOM 1358 C CA . ASP A 1 168 ? -23.459 8.195 24.771 1.00 98.19 168 ASP A CA 1
ATOM 1359 C C . ASP A 1 168 ? -22.996 7.888 26.205 1.00 98.19 168 ASP A C 1
ATOM 1361 O O . ASP A 1 168 ? -23.738 8.104 27.168 1.00 98.19 168 ASP A O 1
ATOM 1365 N N . LEU A 1 169 ? -21.736 7.464 26.373 1.00 97.94 169 LEU A N 1
ATOM 1366 C CA . LEU A 1 169 ? -21.109 7.292 27.686 1.00 97.94 169 LEU A CA 1
ATOM 1367 C C . LEU A 1 169 ? -20.990 8.624 28.446 1.00 97.94 169 LEU A C 1
ATOM 1369 O O . LEU A 1 169 ? -21.291 8.676 29.637 1.00 97.94 169 LEU A O 1
ATOM 1373 N N . MET A 1 170 ? -20.574 9.706 27.778 1.00 97.88 170 MET A N 1
ATOM 1374 C CA . MET A 1 170 ? -20.469 11.038 28.394 1.00 97.88 170 MET A CA 1
ATOM 1375 C C . MET A 1 170 ? -21.830 11.632 28.779 1.00 97.88 170 MET A C 1
ATOM 1377 O O . MET A 1 170 ? -21.910 12.387 29.747 1.00 97.88 170 MET A O 1
ATOM 1381 N N . LEU A 1 171 ? -22.888 11.294 28.041 1.00 98.19 171 LEU A N 1
ATOM 1382 C CA . LEU A 1 171 ? -24.266 11.689 28.339 1.00 98.19 171 LEU A CA 1
ATOM 1383 C C . LEU A 1 171 ? -24.941 10.779 29.381 1.00 98.19 171 LEU A C 1
ATOM 1385 O O . LEU A 1 171 ? -26.013 11.124 29.876 1.00 98.19 171 LEU A O 1
ATOM 1389 N N . GLY A 1 172 ? -24.329 9.642 29.733 1.00 97.75 172 GLY A N 1
ATOM 1390 C CA . GLY A 1 172 ? -24.892 8.662 30.666 1.00 97.75 172 GLY A CA 1
ATOM 1391 C C . GLY A 1 172 ? -26.089 7.887 30.104 1.00 97.75 172 GLY A C 1
ATOM 1392 O O . GLY A 1 172 ? -26.931 7.441 30.880 1.00 97.75 172 GLY A O 1
ATOM 1393 N N . ILE A 1 173 ? -26.181 7.762 28.774 1.00 97.94 173 ILE A N 1
ATOM 1394 C CA . ILE A 1 173 ? -27.286 7.095 28.057 1.00 97.94 173 ILE A CA 1
ATOM 1395 C C . ILE A 1 173 ? -26.877 5.777 27.383 1.00 97.94 173 ILE A C 1
ATOM 1397 O O . ILE A 1 173 ? -27.729 5.102 26.812 1.00 97.94 173 ILE A O 1
ATOM 1401 N N . ILE A 1 174 ? -25.591 5.416 27.443 1.00 98.00 174 ILE A N 1
ATOM 1402 C CA . ILE A 1 174 ? -25.074 4.141 26.935 1.00 98.00 174 ILE A CA 1
ATOM 1403 C C . ILE A 1 174 ? -25.628 2.956 27.741 1.00 98.00 174 ILE A C 1
ATOM 1405 O O . ILE A 1 174 ? -25.787 3.041 28.960 1.00 98.00 174 ILE A O 1
ATOM 1409 N N . ASP A 1 175 ? -25.894 1.840 27.066 1.00 97.06 175 ASP A N 1
ATOM 1410 C CA . ASP A 1 175 ? -26.303 0.580 27.683 1.00 97.06 175 ASP A CA 1
ATOM 1411 C C . ASP A 1 175 ? -25.107 -0.376 27.895 1.00 97.06 175 ASP A C 1
ATOM 1413 O O . ASP A 1 175 ? -23.957 -0.081 27.545 1.00 97.06 175 ASP A O 1
ATOM 1417 N N . ASP A 1 176 ? -25.360 -1.547 28.485 1.00 97.12 176 ASP A N 1
ATOM 1418 C CA . ASP A 1 176 ? -24.321 -2.559 28.731 1.00 97.12 176 ASP A CA 1
ATOM 1419 C C . ASP A 1 176 ? -23.713 -3.099 27.419 1.00 97.12 176 ASP A C 1
ATOM 1421 O O . ASP A 1 176 ? -22.514 -3.404 27.353 1.00 97.12 176 ASP A O 1
ATOM 1425 N N . GLY A 1 177 ? -24.526 -3.184 26.357 1.00 96.62 177 GLY A N 1
ATOM 1426 C CA . GLY A 1 177 ? -24.109 -3.606 25.019 1.00 96.62 177 GLY A CA 1
ATOM 1427 C C . GLY A 1 177 ? -23.142 -2.609 24.384 1.00 96.62 177 GLY A C 1
ATOM 1428 O O . GLY A 1 177 ? -22.015 -2.973 24.047 1.00 96.62 177 GLY A O 1
ATOM 1429 N N . GLY A 1 178 ? -23.532 -1.335 24.310 1.00 96.75 178 GLY A N 1
ATOM 1430 C CA . GLY A 1 178 ? -22.686 -0.238 23.847 1.00 96.75 178 GLY A CA 1
ATOM 1431 C C . GLY A 1 178 ? -21.419 -0.077 24.687 1.00 96.75 178 GLY A C 1
ATOM 1432 O O . GLY A 1 178 ? -20.346 0.174 24.140 1.00 96.75 178 GLY A O 1
ATOM 1433 N N . THR A 1 179 ? -21.493 -0.303 26.002 1.00 97.31 179 THR A N 1
ATOM 1434 C CA . THR A 1 179 ? -20.317 -0.289 26.889 1.00 97.31 179 THR A CA 1
ATOM 1435 C C . THR A 1 179 ? -19.333 -1.409 26.538 1.00 97.31 179 THR A C 1
ATOM 1437 O O . THR A 1 179 ? -18.130 -1.162 26.411 1.00 97.31 179 THR A O 1
ATOM 1440 N N . SER A 1 180 ? -19.829 -2.630 2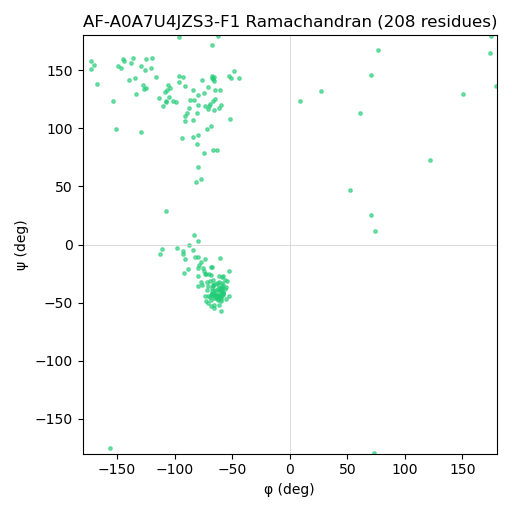6.321 1.00 97.44 180 SER A N 1
ATOM 1441 C CA . SER A 1 180 ? -19.011 -3.774 25.893 1.00 97.44 180 SER A CA 1
ATOM 1442 C C . SER A 1 180 ? -18.385 -3.529 24.516 1.00 97.44 180 SER A C 1
ATOM 1444 O O . SER A 1 180 ? -17.176 -3.703 24.340 1.00 97.44 180 SER A O 1
ATOM 1446 N N . ARG A 1 181 ? -19.181 -3.022 23.568 1.00 97.19 181 ARG A N 1
ATOM 1447 C CA . ARG A 1 181 ? -18.755 -2.653 22.214 1.00 97.19 181 ARG A CA 1
ATOM 1448 C C . ARG A 1 181 ? -17.662 -1.584 22.225 1.00 97.19 181 ARG A C 1
ATOM 1450 O O . ARG A 1 181 ? -16.618 -1.760 21.600 1.00 97.19 181 ARG A O 1
ATOM 1457 N N . LEU A 1 182 ? -17.838 -0.518 23.007 1.00 97.62 182 LEU A N 1
ATOM 1458 C CA . LEU A 1 182 ? -16.848 0.547 23.186 1.00 97.62 182 LEU A CA 1
ATOM 1459 C C . LEU A 1 182 ? -15.517 -0.002 23.720 1.00 97.62 182 LEU A C 1
ATOM 1461 O O . LEU A 1 182 ? -14.453 0.390 23.241 1.00 97.62 182 LEU A O 1
ATOM 1465 N N . ILE A 1 183 ? -15.555 -0.934 24.677 1.00 96.75 183 ILE A N 1
ATOM 1466 C CA . ILE A 1 183 ? -14.353 -1.599 25.200 1.00 96.75 183 ILE A CA 1
ATOM 1467 C C . ILE A 1 183 ? -13.682 -2.464 24.119 1.00 96.75 183 ILE A C 1
ATOM 1469 O O . ILE A 1 183 ? -12.456 -2.406 23.984 1.0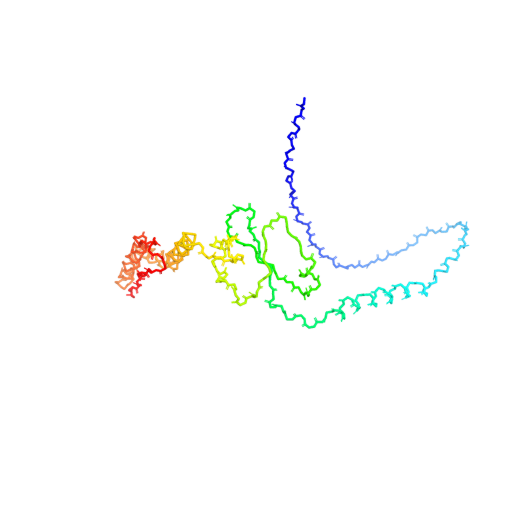0 96.75 183 ILE A O 1
ATOM 1473 N N . ASN A 1 184 ? -14.450 -3.227 23.335 1.00 97.06 184 ASN A N 1
ATOM 1474 C CA . ASN A 1 184 ? -13.925 -4.058 22.245 1.00 97.06 184 ASN A CA 1
ATOM 1475 C C . ASN A 1 184 ? -13.251 -3.205 21.158 1.00 97.06 184 ASN A C 1
ATOM 1477 O O . ASN A 1 184 ? -12.100 -3.463 20.806 1.00 97.06 184 ASN A O 1
ATOM 1481 N N . LEU A 1 185 ? -13.897 -2.127 20.703 1.00 97.56 185 LEU A N 1
ATOM 1482 C CA . LEU A 1 185 ? -13.330 -1.194 19.722 1.00 97.56 185 LEU A CA 1
ATOM 1483 C C . LEU A 1 185 ? -12.082 -0.469 20.251 1.00 97.56 185 LEU A C 1
ATOM 1485 O O . LEU A 1 185 ? -11.109 -0.290 19.517 1.00 97.56 185 LEU A O 1
ATOM 1489 N N . LYS A 1 186 ? -12.065 -0.076 21.534 1.00 97.00 186 LYS A N 1
ATOM 1490 C CA . LYS A 1 186 ? -10.877 0.524 22.170 1.00 97.00 186 LYS A CA 1
ATOM 1491 C C . LYS A 1 186 ? -9.694 -0.444 22.176 1.00 97.00 186 LYS A C 1
ATOM 1493 O O . LYS A 1 186 ? -8.593 -0.014 21.843 1.00 97.00 186 LYS A O 1
ATOM 1498 N N . LYS A 1 187 ? -9.913 -1.720 22.520 1.00 97.06 187 LYS A N 1
ATOM 1499 C CA . LYS A 1 187 ? -8.881 -2.772 22.454 1.00 97.06 187 LYS A CA 1
ATOM 1500 C C . LYS A 1 187 ? -8.394 -2.965 21.021 1.00 97.06 187 LYS A C 1
ATOM 1502 O O . LYS A 1 187 ? -7.212 -2.789 20.776 1.00 97.06 187 LYS A O 1
ATOM 1507 N N . TYR A 1 188 ? -9.309 -3.156 20.073 1.00 97.88 188 TYR A N 1
ATOM 1508 C CA . TYR A 1 188 ? -8.995 -3.318 18.652 1.00 97.88 188 TYR A CA 1
ATOM 1509 C C . TYR A 1 188 ? -8.103 -2.189 18.096 1.00 97.88 188 TYR A C 1
ATOM 1511 O O . TYR A 1 188 ? -7.107 -2.453 17.425 1.00 97.88 188 TYR A O 1
ATOM 1519 N N . VAL A 1 189 ? -8.389 -0.923 18.429 1.00 97.69 189 VAL A N 1
ATOM 1520 C CA . VAL A 1 189 ? -7.542 0.218 18.026 1.00 97.69 189 VAL A CA 1
ATOM 1521 C C . VAL A 1 189 ? -6.186 0.239 18.742 1.00 97.69 189 VAL A C 1
ATOM 1523 O O . VAL A 1 189 ? -5.209 0.714 18.162 1.00 97.69 189 VAL A O 1
ATOM 1526 N N . ILE A 1 190 ? -6.095 -0.239 19.985 1.00 97.56 190 ILE A N 1
ATOM 1527 C CA . ILE A 1 190 ? -4.815 -0.388 20.695 1.00 97.56 190 ILE A CA 1
ATOM 1528 C C . ILE A 1 190 ? -3.981 -1.489 20.034 1.00 97.56 190 ILE A C 1
ATOM 1530 O O . ILE A 1 190 ? -2.824 -1.234 19.704 1.00 97.56 190 ILE A O 1
ATOM 1534 N N . ASP A 1 191 ? -4.579 -2.649 19.767 1.00 97.81 191 ASP A N 1
ATOM 1535 C CA . ASP A 1 191 ? -3.929 -3.795 19.129 1.00 97.81 191 ASP A CA 1
ATOM 1536 C C . ASP A 1 191 ? -3.416 -3.413 17.731 1.00 97.81 191 ASP A C 1
ATOM 1538 O O . ASP A 1 191 ? -2.251 -3.641 17.416 1.00 97.81 191 ASP A O 1
ATOM 1542 N N . LEU A 1 192 ? -4.228 -2.713 16.925 1.00 97.50 192 LEU A N 1
ATOM 1543 C CA . LEU A 1 192 ? -3.799 -2.162 15.632 1.00 97.50 192 LEU A CA 1
ATOM 1544 C C . LEU A 1 192 ? -2.632 -1.177 15.757 1.00 97.50 192 LEU A C 1
ATOM 1546 O O . LEU A 1 192 ? -1.741 -1.191 14.917 1.00 97.50 192 LEU A O 1
ATOM 1550 N N . LYS A 1 193 ? -2.616 -0.309 16.777 1.00 96.62 193 LYS A N 1
ATOM 1551 C CA . LYS A 1 193 ? -1.524 0.661 16.989 1.00 96.62 193 LYS A CA 1
ATOM 1552 C C . LYS A 1 193 ? -0.233 0.021 17.497 1.00 96.62 193 LYS A C 1
ATOM 1554 O O . LYS A 1 193 ? 0.828 0.605 17.304 1.00 96.62 193 LYS A O 1
ATOM 1559 N N . GLN A 1 194 ? -0.328 -1.129 18.160 1.00 96.44 194 GLN A N 1
ATOM 1560 C CA . GLN A 1 194 ? 0.814 -1.906 18.647 1.00 96.44 194 GLN A CA 1
ATOM 1561 C C . GLN A 1 194 ? 1.304 -2.946 17.630 1.00 96.44 194 GLN A C 1
ATOM 1563 O O . GLN A 1 194 ? 2.392 -3.489 17.807 1.00 96.44 194 GLN A O 1
ATOM 1568 N N . LEU A 1 195 ? 0.527 -3.207 16.575 1.00 96.88 195 LEU A N 1
ATOM 1569 C CA . LEU A 1 195 ? 0.872 -4.133 15.505 1.00 96.88 195 LEU A CA 1
ATOM 1570 C C . LEU A 1 195 ? 2.166 -3.705 14.804 1.00 96.88 195 LEU A C 1
ATOM 1572 O O . LEU A 1 195 ? 2.250 -2.619 14.218 1.00 96.88 195 LEU A O 1
ATOM 1576 N N . ASP A 1 196 ? 3.156 -4.594 14.847 1.00 96.44 196 ASP A N 1
ATOM 1577 C CA . ASP A 1 196 ? 4.377 -4.457 14.069 1.00 96.44 196 ASP A CA 1
ATOM 1578 C C . ASP A 1 196 ? 4.064 -4.707 12.589 1.00 96.44 196 ASP A C 1
ATOM 1580 O O . ASP A 1 196 ? 3.625 -5.783 12.192 1.00 96.44 196 ASP A O 1
ATOM 1584 N N . VAL A 1 197 ? 4.262 -3.669 11.784 1.00 96.81 197 VAL A N 1
ATOM 1585 C CA . VAL A 1 197 ? 4.066 -3.675 10.330 1.00 96.81 197 VAL A CA 1
ATOM 1586 C C . VAL A 1 197 ? 5.355 -4.004 9.575 1.00 96.81 197 VAL A C 1
ATOM 1588 O O . VAL A 1 197 ? 5.315 -4.200 8.365 1.00 96.81 197 VAL A O 1
ATOM 1591 N N . SER A 1 198 ? 6.504 -4.078 10.259 1.00 95.62 198 SER A N 1
ATOM 1592 C CA . SER A 1 198 ? 7.798 -4.368 9.628 1.00 95.62 198 SER A CA 1
ATOM 1593 C C . SER A 1 198 ? 7.894 -5.802 9.095 1.00 95.62 198 SER A C 1
ATOM 1595 O O . SER A 1 198 ? 8.698 -6.064 8.201 1.00 95.62 198 SER A O 1
ATOM 1597 N N . THR A 1 199 ? 7.026 -6.701 9.579 1.00 93.75 199 THR A N 1
ATOM 1598 C CA . THR A 1 199 ? 6.891 -8.093 9.120 1.00 93.75 199 THR A CA 1
ATOM 1599 C C . THR A 1 199 ? 6.018 -8.254 7.872 1.00 93.75 199 THR A C 1
ATOM 1601 O O . THR A 1 199 ? 5.706 -9.383 7.501 1.00 93.75 199 THR A O 1
ATOM 1604 N N . ALA A 1 200 ? 5.603 -7.162 7.219 1.00 95.06 200 ALA A N 1
ATOM 1605 C CA . ALA A 1 200 ? 4.878 -7.225 5.951 1.00 95.06 200 ALA A CA 1
ATOM 1606 C C . ALA A 1 200 ? 5.638 -8.080 4.907 1.00 95.06 200 ALA A C 1
ATOM 1608 O O . ALA A 1 200 ? 6.867 -8.053 4.895 1.00 95.06 200 ALA A O 1
ATOM 1609 N N . PRO A 1 201 ? 4.960 -8.837 4.027 1.00 92.25 201 PRO A N 1
ATOM 1610 C CA . PRO A 1 201 ? 3.507 -8.931 3.870 1.00 92.25 201 PRO A CA 1
ATOM 1611 C C . PRO A 1 201 ? 2.826 -9.844 4.910 1.00 92.25 201 PRO A C 1
ATOM 1613 O O . PRO A 1 201 ? 1.602 -9.816 5.031 1.00 92.25 201 PRO A O 1
ATOM 1616 N N . ASP A 1 202 ? 3.594 -10.612 5.688 1.00 94.56 202 ASP A N 1
ATOM 1617 C CA . ASP A 1 202 ? 3.111 -11.627 6.633 1.00 94.56 202 ASP A CA 1
ATOM 1618 C C . ASP A 1 202 ? 2.624 -11.009 7.961 1.00 94.56 202 ASP A C 1
ATOM 1620 O O . ASP A 1 202 ? 3.201 -11.197 9.035 1.00 94.56 202 ASP A O 1
ATOM 1624 N N . ILE A 1 203 ? 1.535 -10.238 7.889 1.00 95.62 203 ILE A N 1
ATOM 1625 C CA . ILE A 1 203 ? 0.920 -9.566 9.042 1.00 95.62 203 ILE A CA 1
ATOM 1626 C C . ILE A 1 203 ? -0.319 -10.321 9.522 1.00 95.62 203 ILE A C 1
ATOM 1628 O O . ILE A 1 203 ? -1.302 -10.489 8.798 1.00 95.62 203 ILE A O 1
ATOM 1632 N N . ASN A 1 204 ? -0.309 -10.697 10.802 1.00 95.19 204 ASN A N 1
ATOM 1633 C CA . ASN A 1 204 ? -1.488 -11.214 11.486 1.00 95.19 204 ASN A CA 1
ATOM 1634 C C . ASN A 1 204 ? -2.352 -10.054 12.005 1.00 95.19 204 ASN A C 1
ATOM 1636 O O . ASN A 1 204 ? -2.131 -9.535 13.100 1.00 95.19 204 ASN A O 1
ATOM 1640 N N . TRP A 1 205 ? -3.315 -9.624 11.194 1.00 96.12 205 TRP A N 1
ATOM 1641 C CA . TRP A 1 205 ? -4.205 -8.518 11.534 1.00 96.12 205 TRP A CA 1
ATOM 1642 C C . TRP A 1 205 ? -5.110 -8.847 12.732 1.00 96.12 205 TRP A C 1
ATOM 1644 O O . TRP A 1 205 ? -5.778 -9.884 12.716 1.00 96.12 205 TRP A O 1
ATOM 1654 N N . PRO A 1 206 ? -5.227 -7.946 13.729 1.00 95.44 206 PRO A N 1
ATOM 1655 C CA . PRO A 1 206 ? -6.277 -8.025 14.733 1.00 95.44 206 PRO A CA 1
ATOM 1656 C C . PRO A 1 206 ? -7.655 -8.166 14.079 1.00 95.44 206 PRO A C 1
ATOM 1658 O O . PRO A 1 206 ? -7.934 -7.562 13.039 1.00 95.44 206 PRO A O 1
ATOM 1661 N N . VAL A 1 207 ? -8.524 -8.947 14.715 1.00 92.50 207 VAL A N 1
ATOM 1662 C CA . VAL A 1 207 ? -9.923 -9.127 14.314 1.00 92.50 207 VAL A CA 1
ATOM 1663 C C . VAL A 1 207 ? -10.795 -8.369 15.305 1.00 92.50 207 VAL A C 1
ATOM 1665 O O . VAL A 1 207 ? -10.599 -8.471 16.516 1.00 92.50 207 VAL A O 1
ATOM 1668 N N . MET A 1 208 ? -11.756 -7.597 14.801 1.00 87.00 208 MET A N 1
ATOM 1669 C CA . MET A 1 208 ? -12.755 -6.959 15.651 1.00 87.00 208 MET A CA 1
ATOM 1670 C C . MET A 1 208 ? -13.644 -8.038 16.279 1.00 87.00 208 MET A C 1
ATOM 1672 O O . MET A 1 208 ? -14.265 -8.824 15.568 1.00 87.00 208 MET A O 1
ATOM 1676 N N . VAL A 1 209 ? -13.709 -8.059 17.609 1.00 83.44 209 VAL A N 1
ATOM 1677 C CA . VAL A 1 209 ? -14.711 -8.837 18.346 1.00 83.44 209 VAL A CA 1
ATOM 1678 C C . VAL A 1 209 ? -16.012 -8.041 18.336 1.00 83.44 209 VAL A C 1
ATOM 1680 O O . VAL A 1 209 ? -15.980 -6.851 18.662 1.00 83.44 209 VAL A O 1
ATOM 1683 N N . GLU A 1 210 ? -17.117 -8.681 17.943 1.00 70.56 210 GLU A N 1
ATOM 1684 C CA . GLU A 1 210 ? -18.440 -8.039 17.903 1.00 70.56 210 GLU A CA 1
ATOM 1685 C C . GLU A 1 210 ? -18.872 -7.491 19.273 1.00 70.56 210 GLU A C 1
ATOM 1687 O O . GLU A 1 210 ? -18.700 -8.191 20.300 1.00 70.56 210 GLU A O 1
#

pLDDT: mean 75.05, std 26.61, range [27.0, 98.44]

Secondary structure (DSSP, 8-state):
----PPPPPP-----------------------------------HHHHHHHHHHHHHHHHHHHHS-----TTEEEEEE-TTSSSEEEEE-SSHHHHHT---SS-EEEEEGGGS--GGGGGGEEEETTTTEEEE-HHHHHHHHHHHHHHHHHHHHHHTHHHHHHHHHHHHHT---HHHHHHHHHHHHHHHHHHH---TTTTS--------

Foldseek 3Di:
DDDDDDDDDDDDDDDDDDDDDDDDDDDDDDDDDDDDDDDDDPPDPPVVVVVVVVVVVVVVVVVVVVADVDPQFKWKWDADPVNFFIDIGTDSHPVVVVVDDDPHQMDTDTPVLDDPPLQRRQWDQDPVVRDIDGNVVSSLVSQLVVLVVVLVVVLVVCVVLLVVLVVCVVVVNDDPVSVVLNVQNVVLNVCSVVFDSSPPPPGDHDDRDD